Protein AF-0000000083868727 (afdb_homodimer)

Solvent-accessible surface area (backbone atoms only — not comparable to full-atom values): 11904 Å² total; per-residue (Å²): 108,68,65,56,52,27,52,42,46,56,45,42,52,50,46,47,52,49,48,47,52,72,69,34,99,43,64,47,38,40,32,41,36,38,37,43,51,90,51,82,99,45,63,43,28,36,38,40,30,29,45,90,64,35,60,43,33,39,33,33,59,76,76,65,46,46,40,72,64,36,72,64,52,54,59,66,39,55,90,38,82,56,50,51,57,50,48,19,52,52,49,54,52,47,47,55,54,47,52,54,50,50,59,47,52,24,59,76,66,71,47,128,107,67,65,56,52,27,50,42,47,55,44,43,53,49,46,48,51,50,50,45,51,70,68,34,98,42,66,45,38,39,32,41,37,38,38,42,50,90,51,81,98,45,62,42,28,38,38,40,30,29,44,87,64,35,61,41,33,39,31,34,60,75,77,63,46,46,39,73,64,34,74,64,52,53,60,66,38,55,89,39,82,54,50,51,58,50,49,20,51,50,51,52,52,47,47,56,53,48,51,55,50,48,58,46,54,25,58,76,66,71,44,130

pLDDT: mean 81.48, std 14.1, range [50.66, 97.56]

Radius of gyration: 17.09 Å; Cα contacts (8 Å, |Δi|>4): 315; chains: 2; bounding box: 39×48×45 Å

Structure (mmCIF, N/CA/C/O backbone):
data_AF-0000000083868727-model_v1
#
loop_
_entity.id
_entity.type
_entity.pdbx_description
1 polymer 'MHC class I-like antigen recognition-like domain-containing protein'
#
loop_
_atom_site.group_PDB
_atom_site.id
_atom_site.type_symbol
_atom_site.label_atom_id
_atom_site.label_alt_id
_atom_site.label_comp_id
_atom_site.label_asym_id
_atom_site.label_entity_id
_atom_site.label_seq_id
_atom_site.pdbx_PDB_ins_code
_atom_site.Cartn_x
_atom_site.Cartn_y
_atom_site.Cartn_z
_atom_site.occupancy
_atom_site.B_iso_or_equiv
_atom_site.auth_seq_id
_atom_site.auth_comp_id
_atom_site.auth_asym_id
_atom_site.auth_atom_id
_atom_site.pdbx_PDB_model_num
ATOM 1 N N . GLU A 1 1 ? 10.688 -22.75 9.586 1 50.72 1 GLU A N 1
ATOM 2 C CA . GLU A 1 1 ? 11.656 -21.797 9.055 1 50.72 1 GLU A CA 1
ATOM 3 C C . GLU A 1 1 ? 10.977 -20.703 8.242 1 50.72 1 GLU A C 1
ATOM 5 O O . GLU A 1 1 ? 11.297 -19.516 8.375 1 50.72 1 GLU A O 1
ATOM 10 N N . SER A 1 2 ? 10.039 -21.156 7.488 1 50.72 2 SER A N 1
ATOM 11 C CA . SER A 1 2 ? 9.398 -20.25 6.543 1 50.72 2 SER A CA 1
ATOM 12 C C . SER A 1 2 ? 8.531 -19.219 7.27 1 50.72 2 SER A C 1
ATOM 14 O O . SER A 1 2 ? 8.586 -18.031 6.957 1 50.72 2 SER A O 1
ATOM 16 N N . LEU A 1 3 ? 7.895 -19.766 8.297 1 52.78 3 LEU A N 1
ATOM 17 C CA . LEU A 1 3 ? 7.031 -18.891 9.094 1 52.78 3 LEU A CA 1
ATOM 18 C C . LEU A 1 3 ? 7.859 -17.859 9.859 1 52.78 3 LEU A C 1
ATOM 20 O O . LEU A 1 3 ? 7.457 -16.703 9.977 1 52.78 3 LEU A O 1
ATOM 24 N N . THR A 1 4 ? 8.984 -18.406 10.297 1 53.72 4 THR A N 1
ATOM 25 C CA . THR A 1 4 ? 9.859 -17.531 11.062 1 53.72 4 THR A CA 1
ATOM 26 C C . THR A 1 4 ? 10.414 -16.406 10.18 1 53.72 4 THR A C 1
ATOM 28 O O . THR A 1 4 ? 10.484 -15.258 10.602 1 53.72 4 THR A O 1
ATOM 31 N N . ARG A 1 5 ? 10.797 -16.859 8.992 1 52.47 5 ARG A N 1
ATOM 32 C CA . ARG A 1 5 ? 11.367 -15.828 8.125 1 52.47 5 ARG A CA 1
ATOM 33 C C . ARG A 1 5 ? 10.32 -14.781 7.754 1 52.47 5 ARG A C 1
ATOM 35 O O . ARG A 1 5 ? 10.625 -13.594 7.66 1 52.47 5 ARG A O 1
ATOM 42 N N . ARG A 1 6 ? 9.094 -15.406 7.613 1 53.03 6 ARG A N 1
ATOM 43 C CA . ARG A 1 6 ? 7.938 -14.578 7.273 1 53.03 6 ARG A CA 1
ATOM 44 C C . ARG A 1 6 ? 7.723 -13.484 8.32 1 53.03 6 ARG A C 1
ATOM 46 O O . ARG A 1 6 ? 7.559 -12.312 7.977 1 53.03 6 ARG A O 1
ATOM 53 N N . ASN A 1 7 ? 7.656 -13.859 9.453 1 58.69 7 ASN A N 1
ATOM 54 C CA . ASN A 1 7 ? 7.43 -13 10.609 1 58.69 7 ASN A CA 1
ATOM 55 C C . ASN A 1 7 ? 8.594 -12.031 10.82 1 58.69 7 ASN A C 1
ATOM 57 O O . ASN A 1 7 ? 8.375 -10.875 11.195 1 58.69 7 ASN A O 1
ATOM 61 N N . VAL A 1 8 ? 9.594 -12.57 10.305 1 53.97 8 VAL A N 1
ATOM 62 C CA . VAL A 1 8 ? 10.781 -11.766 10.562 1 53.97 8 VAL A CA 1
ATOM 63 C C . VAL A 1 8 ? 10.805 -10.562 9.625 1 53.97 8 VAL A C 1
ATOM 65 O O . VAL A 1 8 ? 11.133 -9.445 10.039 1 53.97 8 VAL A O 1
ATOM 68 N N . PHE A 1 9 ? 10.367 -10.906 8.453 1 54.91 9 PHE A N 1
ATOM 69 C CA . PHE A 1 9 ? 10.422 -9.805 7.492 1 54.91 9 PHE A CA 1
ATOM 70 C C . PHE A 1 9 ? 9.414 -8.719 7.848 1 54.91 9 PHE A C 1
ATOM 72 O O . PHE A 1 9 ? 9.758 -7.535 7.867 1 54.91 9 PHE A O 1
ATOM 79 N N . ILE A 1 10 ? 8.18 -9.195 8.062 1 59.84 10 ILE A N 1
ATOM 80 C CA . ILE A 1 10 ? 7.16 -8.234 8.453 1 59.84 10 ILE A CA 1
ATOM 81 C C . ILE A 1 10 ? 7.605 -7.484 9.703 1 59.84 10 ILE A C 1
ATOM 83 O O . ILE A 1 10 ? 7.43 -6.27 9.805 1 59.84 10 ILE A O 1
ATOM 87 N N . LEU A 1 11 ? 8.109 -8.266 10.477 1 58.56 11 LEU A N 1
ATOM 88 C CA . LEU A 1 11 ? 8.625 -7.676 11.703 1 58.56 11 LEU A CA 1
ATOM 89 C C . LEU A 1 11 ? 9.766 -6.711 11.406 1 58.56 11 LEU A C 1
ATOM 91 O O . LEU A 1 11 ? 9.859 -5.645 12.016 1 58.56 11 LEU A O 1
ATOM 95 N N . PHE A 1 12 ? 10.477 -7.156 10.43 1 57.81 12 PHE A N 1
ATOM 96 C CA . PHE A 1 12 ? 11.602 -6.301 10.078 1 57.81 12 PHE A CA 1
ATOM 97 C C . PHE A 1 12 ? 11.117 -4.988 9.477 1 57.81 12 PHE A C 1
ATOM 99 O O . PHE A 1 12 ? 11.602 -3.914 9.836 1 57.81 12 PHE A O 1
ATOM 106 N N . LEU A 1 13 ? 10.172 -5.148 8.578 1 61.72 13 LEU A N 1
ATOM 107 C CA . LEU A 1 13 ? 9.68 -3.926 7.949 1 61.72 13 LEU A CA 1
ATOM 108 C C . LEU A 1 13 ? 9.008 -3.021 8.977 1 61.72 13 LEU A C 1
ATOM 110 O O . LEU A 1 13 ? 9.219 -1.808 8.977 1 61.72 13 LEU A O 1
ATOM 114 N N . LYS A 1 14 ? 8.242 -3.789 9.75 1 60.09 14 LYS A N 1
ATOM 115 C CA . LYS A 1 14 ? 7.613 -3.037 10.836 1 60.09 14 LYS A CA 1
ATOM 116 C C . LYS A 1 14 ? 8.656 -2.41 11.75 1 60.09 14 LYS A C 1
ATOM 118 O O . LYS A 1 14 ? 8.539 -1.245 12.133 1 60.09 14 LYS A O 1
ATOM 123 N N . GLY A 1 15 ? 9.594 -3.32 12.023 1 60.5 15 GLY A N 1
ATOM 124 C CA . GLY A 1 15 ? 10.672 -2.834 12.867 1 60.5 15 GLY A CA 1
ATOM 125 C C . GLY A 1 15 ? 11.43 -1.671 12.258 1 60.5 15 GLY A C 1
ATOM 126 O O . GLY A 1 15 ? 11.766 -0.708 12.953 1 60.5 15 GLY A O 1
ATOM 127 N N . ALA A 1 16 ? 11.594 -1.747 10.969 1 62.59 16 ALA A N 1
ATOM 128 C CA . ALA A 1 16 ? 12.312 -0.672 10.289 1 62.59 16 ALA A CA 1
ATOM 129 C C . ALA A 1 16 ? 11.516 0.627 10.32 1 62.59 16 ALA A C 1
ATOM 131 O O . ALA A 1 16 ? 12.062 1.693 10.609 1 62.59 16 ALA A O 1
ATOM 132 N N . VAL A 1 17 ? 10.25 0.44 10.086 1 63.59 17 VAL A N 1
ATOM 133 C CA . VAL A 1 17 ? 9.391 1.615 10.102 1 63.59 17 VAL A CA 1
ATOM 134 C C . VAL A 1 17 ? 9.383 2.236 11.5 1 63.59 17 VAL A C 1
ATOM 136 O O . VAL A 1 17 ? 9.484 3.457 11.641 1 63.59 17 VAL A O 1
ATOM 139 N N . GLU A 1 18 ? 9.336 1.381 12.461 1 66.94 18 GLU A N 1
ATOM 140 C CA . GLU A 1 18 ? 9.352 1.867 13.836 1 66.94 18 GLU A CA 1
ATOM 141 C C . GLU A 1 18 ? 10.664 2.572 14.156 1 66.94 18 GLU A C 1
ATOM 143 O O . GLU A 1 18 ? 10.664 3.619 14.812 1 66.94 18 GLU A O 1
ATOM 148 N N . GLN A 1 19 ? 11.641 1.974 13.789 1 63.38 19 GLN A N 1
AT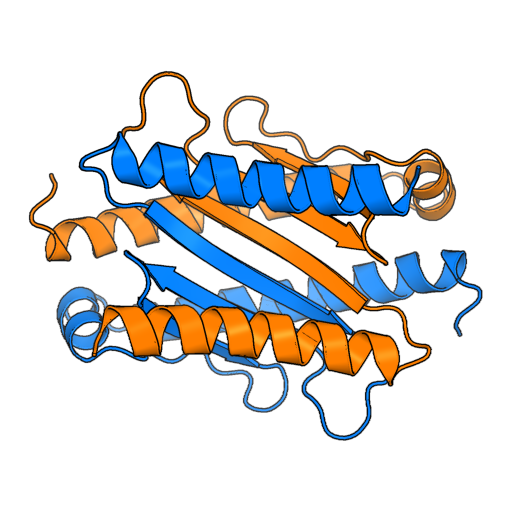OM 149 C CA . GLN A 1 19 ? 12.945 2.574 14.039 1 63.38 19 GLN A CA 1
ATOM 150 C C . GLN A 1 19 ? 13.078 3.918 13.32 1 63.38 19 GLN A C 1
ATOM 152 O O . GLN A 1 19 ? 13.609 4.879 13.891 1 63.38 19 GLN A O 1
ATOM 157 N N . ILE A 1 20 ? 12.609 3.908 12.164 1 62.47 20 ILE A N 1
ATOM 158 C CA . ILE A 1 20 ? 12.672 5.152 11.398 1 62.47 20 ILE A CA 1
ATOM 159 C C . ILE A 1 20 ? 11.859 6.234 12.109 1 62.47 20 ILE A C 1
ATOM 161 O O . ILE A 1 20 ? 12.297 7.379 12.211 1 62.47 20 ILE A O 1
ATOM 165 N N . LYS A 1 21 ? 10.805 5.812 12.617 1 64.31 21 LYS A N 1
ATOM 166 C CA . LYS A 1 21 ? 9.953 6.738 13.352 1 64.31 21 LYS A CA 1
ATOM 167 C C . LYS A 1 21 ? 10.68 7.32 14.562 1 64.31 21 LYS A C 1
ATOM 169 O O . LYS A 1 21 ? 10.531 8.5 14.867 1 64.31 21 LYS A O 1
ATOM 174 N N . LEU A 1 22 ? 11.266 6.43 15.164 1 63 22 LEU A N 1
ATOM 175 C CA . LEU A 1 22 ? 11.945 6.828 16.391 1 63 22 LEU A CA 1
ATOM 176 C C . LEU A 1 22 ? 13.109 7.766 16.094 1 63 22 LEU A C 1
ATOM 178 O O . LEU A 1 22 ? 13.375 8.695 16.859 1 63 22 LEU A O 1
ATOM 182 N N . LEU A 1 23 ? 13.641 7.43 15.016 1 61 23 LEU A N 1
ATOM 183 C CA . LEU A 1 23 ? 14.891 8.133 14.766 1 61 23 LEU A CA 1
ATOM 184 C C . LEU A 1 23 ? 14.648 9.438 14.016 1 61 23 LEU A C 1
ATOM 186 O O . LEU A 1 23 ? 15.43 10.383 14.141 1 61 23 LEU A O 1
ATOM 190 N N . LEU A 1 24 ? 13.594 9.328 13.281 1 58.88 24 LEU A N 1
ATOM 191 C CA . LEU A 1 24 ? 13.531 10.477 12.375 1 58.88 24 LEU A CA 1
ATOM 192 C C . LEU A 1 24 ? 12.398 11.414 12.766 1 58.88 24 LEU A C 1
ATOM 194 O O . LEU A 1 24 ? 11.344 10.961 13.234 1 58.88 24 LEU A O 1
ATOM 198 N N . THR A 1 25 ? 12.711 1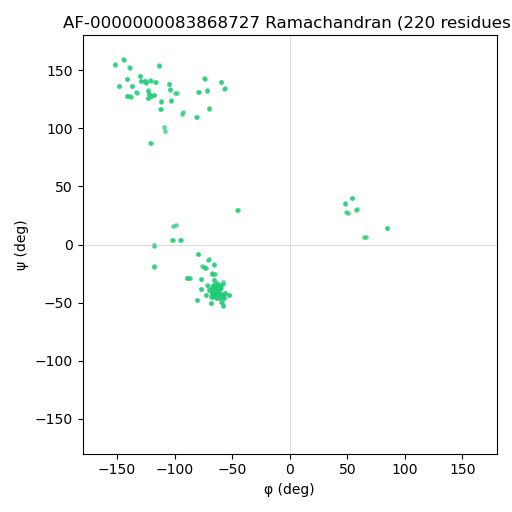2.508 13.43 1 61.75 25 THR A N 1
ATOM 199 C CA . THR A 1 25 ? 11.766 13.594 13.641 1 61.75 25 THR A CA 1
ATOM 200 C C . THR A 1 25 ? 11.031 13.938 12.344 1 61.75 25 THR A C 1
ATOM 202 O O . THR A 1 25 ? 10.828 15.109 12.023 1 61.75 25 THR A O 1
ATOM 205 N N . LYS A 1 26 ? 10.914 12.883 11.547 1 74.5 26 LYS A N 1
ATOM 206 C CA . LYS A 1 26 ? 10.336 13.18 10.234 1 74.5 26 LYS A CA 1
ATOM 207 C C . LYS A 1 26 ? 8.977 12.508 10.07 1 74.5 26 LYS A C 1
ATOM 209 O O . LYS A 1 26 ? 8.648 11.57 10.797 1 74.5 26 LYS A O 1
ATOM 214 N N . THR A 1 27 ? 8.211 13.102 9.258 1 80.25 27 THR A N 1
ATOM 215 C CA . THR A 1 27 ? 6.883 12.586 8.945 1 80.25 27 THR A CA 1
ATOM 216 C C . THR A 1 27 ? 6.977 11.312 8.125 1 80.25 27 THR A C 1
ATOM 218 O O . THR A 1 27 ? 7.684 11.266 7.113 1 80.25 27 THR A O 1
ATOM 221 N N . ILE A 1 28 ? 6.527 10.219 8.602 1 82.38 28 ILE A N 1
ATOM 222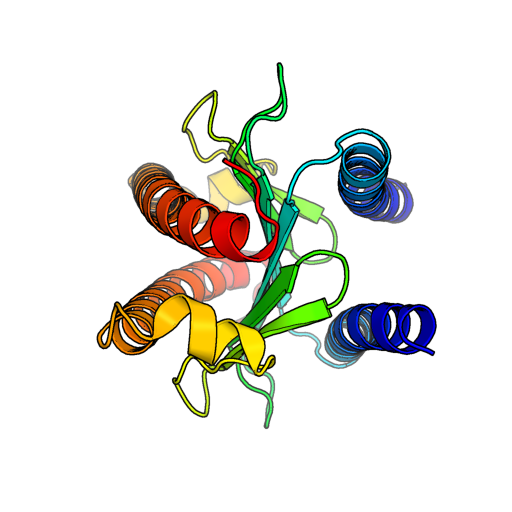 C CA . ILE A 1 28 ? 6.465 8.945 7.887 1 82.38 28 ILE A CA 1
ATOM 223 C C . ILE A 1 28 ? 5.008 8.57 7.625 1 82.38 28 ILE A C 1
ATOM 225 O O . ILE A 1 28 ? 4.176 8.617 8.539 1 82.38 28 ILE A O 1
ATOM 229 N N . ALA A 1 29 ? 4.719 8.391 6.395 1 88.94 29 ALA A N 1
ATOM 230 C CA . ALA A 1 29 ? 3.389 7.926 6.004 1 88.94 29 ALA A CA 1
ATOM 231 C C . ALA A 1 29 ? 3.412 6.449 5.613 1 88.94 29 ALA A C 1
ATOM 233 O O . ALA A 1 29 ? 4.316 6.004 4.906 1 88.94 29 ALA A O 1
ATOM 234 N N . LEU A 1 30 ? 2.455 5.668 6.129 1 88.12 30 LEU A N 1
ATOM 235 C CA . LEU A 1 30 ? 2.293 4.25 5.84 1 88.12 30 LEU A CA 1
ATOM 236 C C . LEU A 1 30 ? 0.948 3.98 5.168 1 88.12 30 LEU A C 1
ATOM 238 O O . LEU A 1 30 ? -0.084 4.484 5.617 1 88.12 30 LEU A O 1
ATOM 242 N N . TYR A 1 31 ? 1.006 3.303 4.098 1 90.06 31 TYR A N 1
ATOM 243 C CA . TYR A 1 31 ? -0.222 2.902 3.418 1 90.06 31 TYR A CA 1
ATOM 244 C C . TYR A 1 31 ? -0.28 1.39 3.242 1 90.06 31 TYR A C 1
ATOM 246 O O . TYR A 1 31 ? 0.675 0.777 2.758 1 90.06 31 TYR A O 1
ATOM 254 N N . PHE A 1 32 ? -1.358 0.825 3.566 1 88.94 32 PHE A N 1
ATOM 255 C CA . PHE A 1 32 ? -1.588 -0.612 3.475 1 88.94 32 PHE A CA 1
ATOM 256 C C . PHE A 1 32 ? -2.615 -0.929 2.395 1 88.94 32 PHE A C 1
ATOM 258 O O . PHE A 1 32 ? -3.758 -0.471 2.463 1 88.94 32 PHE A O 1
ATOM 265 N N . TYR A 1 33 ? -2.111 -1.623 1.461 1 90.88 33 TYR A N 1
ATOM 266 C CA . TYR A 1 33 ? -2.986 -2.104 0.397 1 90.88 33 TYR A CA 1
ATOM 267 C C . TYR A 1 33 ? -3.299 -3.584 0.575 1 90.88 33 TYR A C 1
ATOM 269 O O . TYR A 1 33 ? -2.393 -4.402 0.742 1 90.88 33 TYR A O 1
ATOM 277 N N . THR A 1 34 ? -4.535 -3.906 0.644 1 89.5 34 THR A N 1
ATOM 278 C CA . THR A 1 34 ? -4.949 -5.301 0.716 1 89.5 34 THR A CA 1
ATOM 279 C C . THR A 1 34 ? -5.855 -5.66 -0.458 1 89.5 34 THR A C 1
ATOM 281 O O . THR A 1 34 ? -6.789 -4.918 -0.775 1 89.5 34 THR A O 1
ATOM 284 N N . ALA A 1 35 ? -5.492 -6.676 -1.101 1 89.75 35 ALA A N 1
ATOM 285 C CA . ALA A 1 35 ? -6.328 -7.223 -2.168 1 89.75 35 ALA A CA 1
ATOM 286 C C . ALA A 1 35 ? -6.633 -8.695 -1.924 1 89.75 35 ALA A C 1
ATOM 288 O O . ALA A 1 35 ? -5.77 -9.445 -1.459 1 89.75 35 ALA A O 1
ATOM 289 N N . SER A 1 36 ? -7.836 -9.055 -2.199 1 84.44 36 SER A N 1
ATOM 290 C CA . SER A 1 36 ? -8.211 -10.453 -2.002 1 84.44 36 SER A CA 1
ATOM 291 C C . SER A 1 36 ? -9.094 -10.953 -3.139 1 84.44 36 SER A C 1
ATOM 293 O O . SER A 1 36 ? -9.734 -10.164 -3.832 1 84.44 36 SER A O 1
ATOM 295 N N . SER A 1 37 ? -8.922 -12.211 -3.234 1 80.56 37 SER A N 1
ATOM 296 C CA . SER A 1 37 ? -9.781 -12.828 -4.242 1 80.56 37 SER A CA 1
ATOM 297 C C . SER A 1 37 ? -11.008 -13.477 -3.607 1 80.56 37 SER A C 1
ATOM 299 O O . SER A 1 37 ? -10.875 -14.266 -2.668 1 80.56 37 SER A O 1
ATOM 301 N N . GLN A 1 38 ? -12.211 -13.164 -4.148 1 74.94 38 GLN A N 1
ATOM 302 C CA . GLN A 1 38 ? -13.445 -13.906 -3.91 1 74.94 38 GLN A CA 1
ATOM 303 C C . GLN A 1 38 ? -13.789 -13.945 -2.424 1 74.94 38 GLN A C 1
ATOM 305 O O . GLN A 1 38 ? -14.117 -15.008 -1.885 1 74.94 38 GLN A O 1
ATOM 310 N N . VAL A 1 39 ? -13.438 -12.961 -1.637 1 72.75 39 VAL A N 1
ATOM 311 C CA . VAL A 1 39 ? -13.883 -12.914 -0.246 1 72.75 39 VAL A CA 1
ATOM 312 C C . VAL A 1 39 ? -15.305 -12.359 -0.173 1 72.75 39 VAL A C 1
ATOM 314 O O . VAL A 1 39 ? -15.539 -11.188 -0.49 1 72.75 39 VAL A O 1
ATOM 317 N N . PRO A 1 40 ? -16.156 -13.25 0.146 1 76 40 PRO A N 1
ATOM 318 C CA . PRO A 1 40 ? -17.562 -12.797 0.181 1 76 40 PRO A CA 1
ATOM 319 C C . PRO A 1 40 ? -17.781 -11.656 1.18 1 76 40 PRO A C 1
ATOM 321 O O . PRO A 1 40 ? -17.188 -11.664 2.262 1 76 40 PRO A O 1
ATOM 324 N N . ASN A 1 41 ? -18.547 -10.656 0.907 1 76.69 41 ASN A N 1
ATOM 325 C CA . ASN A 1 41 ? -19.031 -9.562 1.752 1 76.69 41 ASN A CA 1
ATOM 326 C C . ASN A 1 41 ? -17.875 -8.68 2.227 1 76.69 41 ASN A C 1
ATOM 328 O O . ASN A 1 41 ? -18 -7.988 3.24 1 76.69 41 ASN A O 1
ATOM 332 N N . PHE A 1 42 ? -16.844 -8.867 1.813 1 79.62 42 PHE A N 1
ATOM 333 C CA . PHE A 1 42 ? -15.703 -8.016 2.152 1 79.62 42 PHE A CA 1
ATOM 334 C C . PHE A 1 42 ? -15.172 -7.301 0.914 1 79.62 42 PHE A C 1
ATOM 336 O O . PHE A 1 42 ? -15.164 -7.871 -0.18 1 79.62 42 PHE A O 1
ATOM 343 N N . PRO A 1 43 ? -14.805 -6.055 1.064 1 89 43 PRO A N 1
ATOM 344 C CA . PRO A 1 43 ? -14.195 -5.398 -0.094 1 89 43 PRO A CA 1
ATOM 345 C C . PRO A 1 43 ? -12.969 -6.137 -0.617 1 89 43 PRO A C 1
ATOM 347 O O . PRO A 1 43 ? -12.117 -6.559 0.169 1 89 43 PRO A O 1
ATOM 350 N N . GLU A 1 44 ? -12.875 -6.301 -1.852 1 89.5 44 GLU A N 1
ATOM 351 C CA . GLU A 1 44 ? -11.773 -7.047 -2.455 1 89.5 44 GLU A CA 1
ATOM 352 C C . GLU A 1 44 ? -10.477 -6.242 -2.414 1 89.5 44 GLU A C 1
ATOM 354 O O . GLU A 1 44 ? -9.391 -6.801 -2.582 1 89.5 44 GLU A O 1
ATOM 359 N N . PHE A 1 45 ? -10.703 -4.98 -2.256 1 92.56 45 PHE A N 1
ATOM 360 C CA . PHE A 1 45 ? -9.547 -4.09 -2.25 1 92.56 45 PHE A CA 1
ATOM 361 C C . PHE A 1 45 ? -9.727 -2.979 -1.22 1 92.56 45 PHE A C 1
ATOM 363 O O . PHE A 1 45 ? -10.766 -2.314 -1.188 1 92.56 45 PHE A O 1
ATOM 370 N N . VAL A 1 46 ? -8.727 -2.812 -0.333 1 92.5 46 VAL A N 1
ATOM 371 C CA . VAL A 1 46 ? -8.773 -1.822 0.737 1 92.5 46 VAL A CA 1
ATOM 372 C C . VAL A 1 46 ? -7.426 -1.113 0.84 1 92.5 46 VAL A C 1
ATOM 374 O O . VAL A 1 46 ? -6.371 -1.749 0.733 1 92.5 46 VAL A O 1
ATOM 377 N N . ILE A 1 47 ? -7.453 0.173 0.986 1 94 47 ILE A N 1
ATOM 378 C CA . ILE A 1 47 ? -6.258 0.967 1.262 1 94 47 ILE A CA 1
ATOM 379 C C . ILE A 1 47 ? -6.449 1.75 2.559 1 94 47 ILE A C 1
ATOM 381 O O . ILE A 1 47 ? -7.465 2.428 2.74 1 94 47 ILE A O 1
ATOM 385 N N . VAL A 1 48 ? -5.531 1.663 3.414 1 91.56 48 VAL A N 1
ATOM 386 C CA . VAL A 1 48 ? -5.512 2.439 4.648 1 91.56 48 VAL A CA 1
ATOM 387 C C . VAL A 1 48 ? -4.223 3.252 4.73 1 91.56 48 VAL A C 1
ATOM 389 O O . VAL A 1 48 ? -3.133 2.719 4.52 1 91.56 48 VAL A O 1
ATOM 392 N N . GLY A 1 49 ? -4.387 4.488 4.914 1 91.25 49 GLY A N 1
ATOM 393 C CA . GLY A 1 49 ? -3.236 5.348 5.121 1 91.25 49 GLY A CA 1
ATOM 394 C C . GLY A 1 49 ? -3.061 5.77 6.566 1 91.25 49 GLY A C 1
ATOM 395 O O . GLY A 1 49 ? -4.035 6.09 7.25 1 91.25 49 GLY A O 1
ATOM 396 N N . MET A 1 50 ? -1.833 5.746 6.98 1 87.75 50 MET A N 1
ATOM 397 C CA . MET A 1 50 ? -1.486 6.109 8.352 1 87.75 50 MET A CA 1
ATOM 398 C C . MET A 1 50 ? -0.359 7.137 8.375 1 87.75 50 MET A C 1
ATOM 400 O O . MET A 1 50 ? 0.584 7.047 7.582 1 87.75 50 MET A O 1
ATOM 404 N N . VAL A 1 51 ? -0.512 8.102 9.32 1 84.31 51 VAL A N 1
ATOM 405 C CA . VAL A 1 51 ? 0.593 8.992 9.656 1 84.31 51 VAL A CA 1
ATOM 406 C C . VAL A 1 51 ? 0.728 9.086 11.18 1 84.31 51 VAL A C 1
ATOM 408 O O . VAL A 1 51 ? -0.258 9.328 11.883 1 84.31 51 VAL A O 1
ATOM 411 N N . ASP A 1 52 ? 1.98 8.914 11.695 1 74.62 52 ASP A N 1
ATOM 412 C CA . ASP A 1 52 ? 2.262 8.977 13.133 1 74.62 52 ASP A CA 1
ATOM 413 C C . ASP A 1 52 ? 1.274 8.125 13.922 1 74.62 52 ASP A C 1
ATOM 415 O O . ASP A 1 52 ? 0.708 8.586 14.914 1 74.62 52 ASP A O 1
ATOM 419 N N . ASP A 1 53 ? 0.847 7.035 13.414 1 73.44 53 ASP A N 1
ATOM 420 C CA . ASP A 1 53 ? 0.076 5.988 14.07 1 73.44 53 ASP A CA 1
ATOM 421 C C . ASP A 1 53 ? -1.416 6.312 14.055 1 73.44 53 ASP A C 1
ATOM 423 O O . ASP A 1 53 ? -2.182 5.773 14.859 1 73.44 53 ASP A O 1
ATOM 427 N N . VAL A 1 54 ? -1.784 7.223 13.273 1 82.12 54 VAL A N 1
ATOM 428 C CA . VAL A 1 54 ? -3.207 7.512 13.133 1 82.12 54 VAL A CA 1
ATOM 429 C C . VAL A 1 54 ? -3.625 7.336 11.672 1 82.12 54 VAL A C 1
ATOM 431 O O . VAL A 1 54 ? -2.879 7.699 10.758 1 82.12 54 VAL A O 1
ATOM 434 N N . GLN A 1 55 ? -4.785 6.801 11.57 1 87.94 55 GLN A N 1
ATOM 435 C CA . GLN A 1 55 ? -5.328 6.645 10.219 1 87.94 55 GLN A CA 1
ATOM 436 C C . GLN A 1 55 ? -5.738 7.992 9.633 1 87.94 55 GLN A C 1
ATOM 438 O O . GLN A 1 55 ? -6.438 8.773 10.281 1 87.94 55 GLN A O 1
ATOM 443 N N . ILE A 1 56 ? -5.328 8.266 8.398 1 91.62 56 ILE A N 1
ATOM 444 C CA . ILE A 1 56 ? -5.621 9.578 7.832 1 91.62 56 ILE A CA 1
ATOM 445 C C . ILE A 1 56 ? -6.512 9.422 6.602 1 91.62 56 ILE A C 1
ATOM 447 O O . ILE A 1 56 ? -7.129 10.391 6.152 1 91.62 56 ILE A O 1
ATOM 451 N N . SER A 1 57 ? -6.559 8.211 6.027 1 93.88 57 SER A N 1
ATOM 452 C CA . SER A 1 57 ? -7.324 7.98 4.809 1 93.88 57 SER A CA 1
ATOM 453 C C . SER A 1 57 ? -7.801 6.535 4.719 1 93.88 57 SER A C 1
ATOM 455 O O . SER A 1 57 ? -7.215 5.641 5.336 1 93.88 57 SER A O 1
ATOM 457 N N . TYR A 1 58 ? -8.906 6.305 3.971 1 93.94 58 TYR A N 1
ATOM 458 C CA . TYR A 1 58 ? -9.5 4.988 3.77 1 93.94 58 TYR A CA 1
ATOM 459 C C . TYR A 1 58 ? -10.156 4.891 2.396 1 93.94 58 TYR A C 1
ATOM 461 O O . TYR A 1 58 ? -10.789 5.84 1.934 1 93.94 58 TYR A O 1
ATOM 469 N N . TYR A 1 59 ? -9.898 3.777 1.812 1 95.75 59 TYR A N 1
ATOM 470 C CA . TYR A 1 59 ? -10.539 3.41 0.552 1 95.75 59 TYR A CA 1
ATOM 471 C C . TYR A 1 59 ? -10.883 1.927 0.529 1 95.75 59 TYR A C 1
ATOM 473 O O . TYR A 1 59 ? -10.117 1.094 1.011 1 95.75 59 TYR A O 1
ATOM 481 N N . ASP A 1 60 ? -12.062 1.606 -0.073 1 94.38 60 ASP A N 1
ATOM 482 C CA . ASP A 1 60 ? -12.367 0.201 -0.321 1 94.38 60 ASP A CA 1
ATOM 483 C C . ASP A 1 60 ? -13.125 0.026 -1.636 1 94.38 60 ASP A C 1
ATOM 485 O O . ASP A 1 60 ? -13.68 0.988 -2.172 1 94.38 60 ASP A O 1
ATOM 489 N N . SER A 1 61 ? -13.078 -1.067 -2.129 1 95.19 61 SER A N 1
ATOM 490 C CA . SER A 1 61 ? -13.609 -1.376 -3.455 1 95.19 61 SER A CA 1
ATOM 491 C C . SER A 1 61 ? -15.133 -1.334 -3.469 1 95.19 61 SER A C 1
ATOM 493 O O . SER A 1 61 ? -15.75 -1.33 -4.535 1 95.19 61 SER A O 1
ATOM 495 N N . ASN A 1 62 ? -15.805 -1.298 -2.34 1 94.31 62 ASN A N 1
ATOM 496 C CA . ASN A 1 62 ? -17.266 -1.218 -2.293 1 94.31 62 ASN A CA 1
ATOM 497 C C . ASN A 1 62 ? -17.75 0.213 -2.496 1 94.31 62 ASN A C 1
ATOM 499 O O . ASN A 1 62 ? -18.656 0.456 -3.299 1 94.31 62 ASN A O 1
ATOM 503 N N . THR A 1 63 ? -17.156 1.102 -1.795 1 96.12 63 THR A N 1
ATOM 504 C CA . THR A 1 63 ? -17.562 2.498 -1.856 1 96.12 63 THR A CA 1
ATOM 505 C C . THR A 1 63 ? -16.859 3.227 -2.992 1 96.12 63 THR A C 1
ATOM 507 O O . THR A 1 63 ? -17.375 4.207 -3.529 1 96.12 63 THR A O 1
ATOM 510 N N . ARG A 1 64 ? -15.641 2.758 -3.326 1 97.06 64 ARG A N 1
ATOM 511 C CA . ARG A 1 64 ? -14.797 3.303 -4.383 1 97.06 64 ARG A CA 1
ATOM 512 C C . ARG A 1 64 ? -14.586 4.801 -4.199 1 97.06 64 ARG A C 1
ATOM 514 O O . ARG A 1 64 ? -14.688 5.57 -5.16 1 97.06 64 ARG A O 1
ATOM 521 N N . LYS A 1 65 ? -14.406 5.184 -2.914 1 97.5 65 LYS A N 1
ATOM 522 C CA . LYS A 1 65 ? -14.148 6.574 -2.549 1 97.5 65 LYS A CA 1
ATOM 523 C C . LYS A 1 65 ? -13.062 6.672 -1.48 1 97.5 65 LYS A C 1
ATOM 525 O O . LYS A 1 65 ? -13.141 6.004 -0.447 1 97.5 65 LYS A O 1
ATOM 530 N N . ALA A 1 66 ? -12.023 7.512 -1.807 1 96.94 66 ALA A N 1
ATOM 531 C CA . ALA A 1 66 ? -11.039 7.84 -0.784 1 96.94 66 ALA A CA 1
ATOM 532 C C . ALA A 1 66 ? -11.562 8.898 0.175 1 96.94 66 ALA A C 1
ATOM 534 O O . ALA A 1 66 ? -12.094 9.93 -0.257 1 96.94 66 ALA A O 1
ATOM 535 N N . GLU A 1 67 ? -11.422 8.641 1.467 1 96.56 67 GLU A N 1
ATOM 536 C CA . GLU A 1 67 ? -11.977 9.547 2.471 1 96.56 67 GLU A CA 1
ATOM 537 C C . GLU A 1 67 ? -10.93 9.898 3.527 1 96.56 67 GLU A C 1
ATOM 539 O O . GLU A 1 67 ? -10.133 9.055 3.93 1 96.56 67 GLU A O 1
ATOM 544 N N . ALA A 1 68 ? -11.047 11.117 3.963 1 95 68 ALA A N 1
ATOM 545 C CA . ALA A 1 68 ? -10.25 11.547 5.109 1 95 68 ALA A CA 1
ATOM 546 C C . ALA A 1 68 ? -10.797 10.969 6.41 1 95 68 ALA A C 1
ATOM 548 O O . ALA A 1 68 ? -12.016 10.914 6.605 1 95 68 ALA A O 1
ATOM 549 N N . LYS A 1 69 ? -9.844 10.641 7.277 1 93.88 69 LYS A N 1
ATOM 550 C CA . LYS A 1 69 ? -10.281 10.062 8.547 1 93.88 69 LYS A CA 1
ATOM 551 C C . LYS A 1 69 ? -9.875 10.945 9.719 1 93.88 69 LYS A C 1
ATOM 553 O O . LYS A 1 69 ? -10.195 10.648 10.875 1 93.88 69 LYS A O 1
ATOM 558 N N . GLN A 1 70 ? -9.203 12.023 9.422 1 93.06 70 GLN A N 1
ATOM 559 C CA . GLN A 1 70 ? -8.844 13.047 10.398 1 93.06 70 GLN A CA 1
ATOM 560 C C . GLN A 1 70 ? -9.328 14.43 9.953 1 93.06 70 GLN A C 1
ATOM 562 O O . GLN A 1 70 ? -9.242 14.766 8.773 1 93.06 70 GLN A O 1
ATOM 567 N N . ASP A 1 71 ? -9.805 15.234 10.844 1 92.56 71 ASP A N 1
ATOM 568 C CA . ASP A 1 71 ? -10.305 16.562 10.523 1 92.56 71 ASP A CA 1
ATOM 569 C C . ASP A 1 71 ? -9.195 17.453 9.945 1 92.56 71 ASP A C 1
ATOM 571 O O . ASP A 1 71 ? -9.445 18.281 9.07 1 92.56 71 ASP A O 1
ATOM 575 N N . TRP A 1 72 ? -8.047 17.203 10.516 1 91.19 72 TRP A N 1
ATOM 576 C CA . TRP A 1 72 ? -6.969 18.078 10.055 1 91.19 72 TRP A CA 1
ATOM 577 C C . TRP A 1 72 ? -6.617 17.797 8.602 1 91.19 72 TRP A C 1
ATOM 579 O O . TRP A 1 72 ? -6.039 18.641 7.918 1 91.19 72 TRP A O 1
ATOM 589 N N . MET A 1 73 ? -6.902 16.562 8.125 1 91.44 73 MET A N 1
ATOM 590 C CA . MET A 1 73 ? -6.684 16.266 6.711 1 91.44 73 MET A CA 1
ATOM 591 C C . MET A 1 73 ? -7.551 17.156 5.828 1 91.44 73 MET A C 1
ATOM 593 O O . MET A 1 73 ? -7.121 17.578 4.754 1 91.44 73 MET A O 1
ATOM 597 N N . LYS A 1 74 ? -8.727 17.422 6.262 1 89.31 74 LYS A N 1
ATOM 598 C CA . LYS A 1 74 ? -9.617 18.297 5.516 1 89.31 74 LYS A CA 1
ATOM 599 C C . LYS A 1 74 ? -9.078 19.719 5.469 1 89.31 74 LYS A C 1
ATOM 601 O O . LYS A 1 74 ? -9.164 20.391 4.441 1 89.31 74 LYS A O 1
ATOM 606 N N . LYS A 1 75 ? -8.461 20.062 6.531 1 90.25 75 LYS A N 1
ATOM 607 C CA . LYS A 1 75 ? -7.93 21.406 6.625 1 90.25 75 LYS A CA 1
ATOM 608 C C . LYS A 1 75 ? -6.707 21.594 5.73 1 90.25 75 LYS A C 1
ATOM 610 O O . LYS A 1 75 ? -6.617 22.562 4.977 1 90.25 75 LYS A O 1
ATOM 615 N N . VAL A 1 76 ? -5.855 20.547 5.789 1 89.25 76 VAL A N 1
ATOM 616 C CA . VAL A 1 76 ? -4.586 20.703 5.082 1 89.25 76 VAL A CA 1
ATOM 617 C C . VAL A 1 76 ? -4.809 20.547 3.58 1 89.25 76 VAL A C 1
ATOM 619 O O . VAL A 1 76 ? -3.957 20.938 2.775 1 89.25 76 VAL A O 1
ATOM 622 N N . THR A 1 77 ? -5.914 19.953 3.203 1 91 77 THR A N 1
ATOM 623 C CA . THR A 1 77 ? -6.191 19.766 1.782 1 91 77 THR A CA 1
ATOM 624 C C . THR A 1 77 ? -7.207 20.797 1.292 1 91 77 THR A C 1
ATOM 626 O O . THR A 1 77 ? -7.648 20.734 0.142 1 91 77 THR A O 1
ATOM 629 N N . ALA A 1 78 ? -7.605 21.688 2.119 1 90.12 78 ALA A N 1
ATOM 630 C CA . ALA A 1 78 ? -8.664 22.656 1.811 1 90.12 78 ALA A CA 1
ATOM 631 C C . ALA A 1 78 ? -8.297 23.516 0.604 1 90.12 78 ALA A C 1
ATOM 633 O O . ALA A 1 78 ? -9.156 23.875 -0.197 1 90.12 78 ALA A O 1
ATOM 634 N N . ASP A 1 79 ? -7.074 23.812 0.471 1 88.31 79 ASP A N 1
ATOM 635 C CA . ASP A 1 79 ? -6.617 24.672 -0.608 1 88.31 79 ASP A CA 1
ATOM 636 C C . ASP A 1 79 ? -6.5 23.906 -1.922 1 88.31 79 ASP A C 1
ATOM 638 O O . ASP A 1 79 ? -6.203 24.5 -2.965 1 88.31 79 ASP A O 1
ATOM 642 N N . ASN A 1 80 ? -6.641 22.641 -1.888 1 89.12 80 ASN A N 1
ATOM 643 C CA . ASN A 1 80 ? -6.684 21.781 -3.066 1 89.12 80 ASN A CA 1
ATOM 644 C C . ASN A 1 80 ? -7.988 21 -3.145 1 89.12 80 ASN A C 1
ATOM 646 O O . ASN A 1 80 ? -8.031 19.828 -2.791 1 89.12 80 ASN A O 1
ATOM 650 N N . PRO A 1 81 ? -9.008 21.609 -3.766 1 89.75 81 PRO A N 1
ATOM 651 C CA . PRO A 1 81 ? -10.336 20.984 -3.744 1 89.75 81 PRO A CA 1
ATOM 652 C C . PRO A 1 81 ? -10.383 19.672 -4.508 1 89.75 81 PRO A C 1
ATOM 654 O O . PRO A 1 81 ? -11.289 18.859 -4.293 1 89.75 81 PRO A O 1
ATOM 657 N N . LEU A 1 82 ? -9.445 19.469 -5.297 1 92.19 82 LEU A N 1
ATOM 658 C CA . LEU A 1 82 ? -9.461 18.25 -6.109 1 92.19 82 LEU A CA 1
ATOM 659 C C . LEU A 1 82 ? -8.648 17.141 -5.449 1 92.19 82 LEU A C 1
ATOM 661 O O . LEU A 1 82 ? -8.578 16.031 -5.973 1 92.19 82 LEU A O 1
ATOM 665 N N . TYR A 1 83 ? -8.164 17.359 -4.324 1 91.38 83 TYR A N 1
ATOM 666 C CA . TYR A 1 83 ? -7.23 16.438 -3.691 1 91.38 83 TYR A CA 1
ATOM 667 C C . TYR A 1 83 ? -7.863 15.055 -3.514 1 91.38 83 TYR A C 1
ATOM 669 O O . TYR A 1 83 ? -7.312 14.055 -3.967 1 91.38 83 TYR A O 1
ATOM 677 N N . TRP A 1 84 ? -9.031 15.023 -2.967 1 93.88 84 TRP A N 1
ATOM 678 C CA . TRP A 1 84 ? -9.656 13.742 -2.648 1 93.88 84 TRP A CA 1
ATOM 679 C C . TRP A 1 84 ? -10.227 13.086 -3.902 1 93.88 84 TRP A C 1
ATOM 681 O O . TRP A 1 84 ? -10.273 11.859 -4 1 93.88 84 TRP A O 1
ATOM 691 N N . GLN A 1 85 ? -10.617 13.914 -4.836 1 94.69 85 GLN A N 1
ATOM 692 C CA . GLN A 1 85 ? -11.023 13.352 -6.117 1 94.69 85 GLN A CA 1
ATOM 693 C C . GLN A 1 85 ? -9.852 12.664 -6.812 1 94.69 85 GLN A C 1
ATOM 695 O O . GLN A 1 85 ? -9.992 11.555 -7.328 1 94.69 85 GLN A O 1
ATOM 700 N N . LYS A 1 86 ? -8.766 13.312 -6.75 1 92.56 86 LYS A N 1
ATOM 701 C CA . LYS A 1 86 ? -7.57 12.734 -7.355 1 92.56 86 LYS A CA 1
ATOM 702 C C . LYS A 1 86 ? -7.129 11.477 -6.613 1 92.56 86 LYS A C 1
ATOM 704 O O . LYS A 1 86 ? -6.75 10.484 -7.238 1 92.56 86 LYS A O 1
ATOM 709 N N . GLN A 1 87 ? -7.184 11.578 -5.305 1 94.44 87 GLN A N 1
ATOM 710 C CA . GLN A 1 87 ? -6.863 10.398 -4.512 1 94.44 87 GLN A CA 1
ATOM 711 C C . GLN A 1 87 ? -7.793 9.234 -4.848 1 94.44 87 GLN A C 1
ATOM 713 O O . GLN A 1 87 ? -7.348 8.094 -4.977 1 94.44 87 GLN A O 1
ATOM 718 N N . THR A 1 88 ? -9.086 9.523 -5 1 96.69 88 THR A N 1
ATOM 719 C CA . THR A 1 88 ? -10.047 8.492 -5.375 1 96.69 88 THR A CA 1
ATOM 720 C C . THR A 1 88 ? -9.695 7.898 -6.738 1 96.69 88 THR A C 1
ATOM 722 O O . THR A 1 88 ? -9.672 6.676 -6.906 1 96.69 88 THR A O 1
ATOM 725 N N . GLU A 1 89 ? -9.375 8.727 -7.625 1 95.19 89 GLU A N 1
ATOM 726 C CA . GLU A 1 89 ? -9.016 8.258 -8.961 1 95.19 89 GLU A CA 1
ATOM 727 C C . GLU A 1 89 ? -7.777 7.359 -8.922 1 95.19 89 GLU A C 1
ATOM 729 O O . GLU A 1 89 ? -7.738 6.32 -9.578 1 95.19 89 GLU A O 1
ATOM 734 N N . THR A 1 90 ? -6.832 7.773 -8.156 1 93.94 90 THR A N 1
ATOM 735 C CA . THR A 1 90 ? -5.617 6.98 -7.996 1 93.94 90 THR A CA 1
ATOM 736 C C . THR A 1 90 ? -5.941 5.613 -7.395 1 93.94 90 THR A C 1
ATOM 738 O O . THR A 1 90 ? -5.477 4.586 -7.891 1 93.94 90 THR A O 1
ATOM 741 N N . CYS A 1 91 ? -6.762 5.586 -6.398 1 95.69 91 CYS A N 1
ATOM 742 C CA . CYS A 1 91 ? -7.133 4.348 -5.719 1 95.69 91 CYS A CA 1
ATOM 743 C C . CYS A 1 91 ? -7.91 3.43 -6.652 1 95.69 91 CYS A C 1
ATOM 745 O O . CYS A 1 91 ? -7.707 2.215 -6.645 1 95.69 91 CYS A O 1
ATOM 747 N N . VAL A 1 92 ? -8.781 4.039 -7.438 1 95.88 92 VAL A N 1
ATOM 748 C CA . VAL A 1 92 ? -9.562 3.252 -8.383 1 95.88 92 VAL A CA 1
ATOM 749 C C . VAL A 1 92 ? -8.641 2.605 -9.414 1 95.88 92 VAL A C 1
ATOM 751 O O . VAL A 1 92 ? -8.797 1.43 -9.75 1 95.88 92 VAL A O 1
ATOM 754 N N . ASN A 1 93 ? -7.723 3.408 -9.859 1 93.06 93 ASN A N 1
ATOM 755 C CA . ASN A 1 93 ? -6.742 2.859 -10.789 1 93.06 93 ASN A CA 1
ATOM 756 C C . ASN A 1 93 ? -5.934 1.733 -10.148 1 93.06 93 ASN A C 1
ATOM 758 O O . ASN A 1 93 ? -5.742 0.68 -10.758 1 93.06 93 ASN A O 1
ATOM 762 N N . ASP A 1 94 ? -5.477 1.949 -8.961 1 93.38 94 ASP A N 1
ATOM 763 C CA . ASP A 1 94 ? -4.734 0.916 -8.242 1 93.38 94 ASP A CA 1
ATOM 764 C C . ASP A 1 94 ? -5.57 -0.354 -8.086 1 93.38 94 ASP A C 1
ATOM 766 O O . ASP A 1 94 ? -5.066 -1.461 -8.289 1 93.38 94 ASP A O 1
ATOM 770 N N . GLN A 1 95 ? -6.824 -0.156 -7.723 1 93.81 95 GLN A N 1
ATOM 771 C CA . GLN A 1 95 ? -7.738 -1.285 -7.566 1 93.81 95 GLN A CA 1
ATOM 772 C C . GLN A 1 95 ? -7.754 -2.156 -8.82 1 93.81 95 GLN A C 1
ATOM 774 O O . GLN A 1 95 ? -7.695 -3.383 -8.734 1 93.81 95 GLN A O 1
ATOM 779 N N . GLN A 1 96 ? -7.793 -1.566 -10 1 91.69 96 GLN A N 1
ATOM 780 C CA . GLN A 1 96 ? -7.828 -2.301 -11.258 1 91.69 96 GLN A CA 1
ATOM 781 C C . GLN A 1 96 ? -6.52 -3.045 -11.5 1 91.69 96 GLN A C 1
ATOM 783 O O . GLN A 1 96 ? -6.527 -4.211 -11.906 1 91.69 96 GLN A O 1
ATOM 788 N N . VAL A 1 97 ? -5.438 -2.377 -11.18 1 87.94 97 VAL A N 1
ATOM 789 C CA . VAL A 1 97 ? -4.125 -2.982 -11.375 1 87.94 97 VAL A CA 1
ATOM 790 C C . VAL A 1 97 ? -3.961 -4.176 -10.438 1 87.94 97 VAL A C 1
ATOM 792 O O . VAL A 1 97 ? -3.484 -5.238 -10.852 1 87.94 97 VAL A O 1
ATOM 795 N N . PHE A 1 98 ? -4.402 -4.027 -9.234 1 90 98 PHE A N 1
ATOM 796 C CA . PHE A 1 98 ? -4.25 -5.086 -8.242 1 90 98 PHE A CA 1
ATOM 797 C C . PHE A 1 98 ? -5.164 -6.262 -8.562 1 90 98 PHE A C 1
ATOM 799 O O . PHE A 1 98 ? -4.805 -7.414 -8.328 1 90 98 PHE A O 1
ATOM 806 N N . LYS A 1 99 ? -6.328 -5.949 -9.07 1 87.62 99 LYS A N 1
ATOM 807 C CA . LYS A 1 99 ? -7.215 -7.023 -9.508 1 87.62 99 LYS A CA 1
ATOM 808 C C . LYS A 1 99 ? -6.535 -7.914 -10.547 1 87.62 99 LYS A C 1
ATOM 810 O O . LYS A 1 99 ? -6.59 -9.141 -10.445 1 87.62 99 LYS A O 1
ATOM 815 N N . ALA A 1 100 ? -5.906 -7.297 -11.492 1 85.25 100 ALA A N 1
ATOM 816 C CA . ALA A 1 100 ? -5.188 -8.047 -12.516 1 85.25 100 ALA A CA 1
ATOM 817 C C . ALA A 1 100 ? -4.051 -8.859 -11.906 1 85.25 100 ALA A C 1
ATOM 819 O O . ALA A 1 100 ? -3.832 -10.016 -12.289 1 85.25 100 ALA A O 1
ATOM 820 N N . SER A 1 101 ? -3.352 -8.234 -10.953 1 86.5 101 SER A N 1
ATOM 821 C CA . SER A 1 101 ? -2.246 -8.906 -10.273 1 86.5 101 SER A CA 1
ATOM 822 C C . SER A 1 101 ? -2.732 -10.125 -9.5 1 86.5 101 SER A C 1
ATOM 824 O O . SER A 1 101 ? -2.076 -11.164 -9.5 1 86.5 101 SER A O 1
ATOM 826 N N . ILE A 1 102 ? -3.902 -9.992 -8.859 1 86.25 102 ILE A N 1
ATOM 827 C CA . ILE A 1 102 ? -4.457 -11.094 -8.078 1 86.25 102 ILE A CA 1
ATOM 828 C C . ILE A 1 102 ? -4.809 -12.258 -9.008 1 86.25 102 ILE A C 1
ATOM 830 O O . ILE A 1 102 ? -4.602 -13.422 -8.664 1 86.25 102 ILE A O 1
ATOM 834 N N . GLU A 1 103 ? -5.332 -11.969 -10.18 1 85.69 103 GLU A N 1
ATOM 835 C CA . GLU A 1 103 ? -5.648 -13.016 -11.141 1 85.69 103 GLU A CA 1
ATOM 836 C C . GLU A 1 103 ? -4.395 -13.789 -11.547 1 85.69 103 GLU A C 1
ATOM 838 O O . GLU A 1 103 ? -4.434 -15.008 -11.703 1 85.69 103 GLU A O 1
ATOM 843 N N . THR A 1 104 ? -3.365 -13.031 -11.664 1 85.81 104 THR A N 1
ATOM 844 C CA . THR A 1 104 ? -2.088 -13.664 -11.969 1 85.81 104 THR A CA 1
ATOM 845 C C . THR A 1 104 ? -1.622 -14.539 -10.812 1 85.81 104 THR A C 1
ATOM 847 O O . THR A 1 104 ? -1.188 -15.672 -11.023 1 85.81 104 THR A O 1
ATOM 850 N N . LEU A 1 105 ? -1.729 -14.07 -9.602 1 85 105 LEU A N 1
ATOM 851 C CA . LEU A 1 105 ? -1.282 -14.781 -8.398 1 85 105 LEU A CA 1
ATOM 852 C C . LEU A 1 105 ? -2.111 -16.031 -8.172 1 85 105 LEU A C 1
ATOM 854 O O . LEU A 1 105 ? -1.591 -17.047 -7.695 1 85 105 LEU A O 1
ATOM 858 N N . LYS A 1 106 ? -3.328 -16 -8.57 1 82.44 106 LYS A N 1
ATOM 859 C CA . LYS A 1 106 ? -4.219 -17.141 -8.398 1 82.44 106 LYS A CA 1
ATOM 860 C C . LYS A 1 106 ? -3.715 -18.344 -9.188 1 82.44 106 LYS A C 1
ATOM 862 O O . LYS A 1 106 ? -3.951 -19.5 -8.797 1 82.44 106 LYS A O 1
ATOM 867 N N . GLN A 1 107 ? -3.117 -18.094 -10.297 1 78.88 107 GLN A N 1
ATOM 868 C CA . GLN A 1 107 ? -2.564 -19.188 -11.102 1 78.88 107 GLN A CA 1
ATOM 869 C C . GLN A 1 107 ? -1.545 -20 -10.312 1 78.88 107 GLN A C 1
ATOM 871 O O . GLN A 1 107 ? -1.467 -21.219 -10.461 1 78.88 107 GLN A O 1
ATOM 876 N N . ARG A 1 108 ? -0.911 -19.297 -9.484 1 78 108 ARG A N 1
ATOM 877 C CA . ARG A 1 108 ? 0.073 -19.969 -8.648 1 78 108 ARG A CA 1
ATOM 878 C C . ARG A 1 108 ? -0.604 -20.922 -7.672 1 78 108 ARG A C 1
ATOM 880 O O . ARG A 1 108 ? -0.081 -22 -7.387 1 78 108 ARG A O 1
ATOM 887 N N . PHE A 1 109 ? -1.687 -20.438 -7.242 1 73.94 109 PHE A N 1
ATOM 888 C CA . PHE A 1 109 ? -2.336 -21.188 -6.172 1 73.94 109 PHE A CA 1
ATOM 889 C C . PHE A 1 109 ? -3.459 -22.062 -6.719 1 73.94 109 PHE A C 1
ATOM 891 O O . PHE A 1 109 ? -4.262 -22.594 -5.957 1 73.94 109 PHE A O 1
ATOM 898 N N . ASN A 1 110 ? -3.395 -22.219 -7.934 1 72.06 110 ASN A N 1
ATOM 899 C CA . ASN A 1 110 ? -4.395 -23.031 -8.609 1 72.06 110 ASN A CA 1
ATOM 900 C C . ASN A 1 110 ? -5.812 -22.641 -8.211 1 72.06 110 ASN A C 1
ATOM 902 O O . ASN A 1 110 ? -6.656 -23.484 -7.961 1 72.06 110 ASN A O 1
ATOM 906 N N . GLN A 1 111 ? -5.785 -21.406 -7.895 1 66.31 111 GLN A N 1
ATOM 907 C CA . GLN A 1 111 ? -7.102 -20.875 -7.559 1 66.31 111 GLN A CA 1
ATOM 908 C C . GLN A 1 111 ? -7.77 -20.25 -8.781 1 66.31 111 GLN A C 1
ATOM 910 O O . GLN A 1 111 ? -7.09 -19.688 -9.648 1 66.31 111 GLN A O 1
ATOM 915 N N . THR A 1 112 ? -8.789 -20.844 -9.219 1 59.75 112 THR A N 1
ATOM 916 C CA . THR A 1 112 ? -9.562 -20.25 -10.305 1 59.75 112 THR A CA 1
ATOM 917 C C . THR A 1 112 ? -10.625 -19.297 -9.75 1 59.75 112 THR A C 1
ATOM 919 O O . THR A 1 112 ? -11.117 -19.5 -8.633 1 59.75 112 THR A O 1
ATOM 922 N N . GLU B 1 1 ? -4.492 6.781 25.484 1 50.66 1 GLU B N 1
ATOM 923 C CA . GLU B 1 1 ? -5.68 6.473 24.688 1 50.66 1 GLU B CA 1
ATOM 924 C C . GLU B 1 1 ? -5.359 6.438 23.203 1 50.66 1 GLU B C 1
ATOM 926 O O . GLU B 1 1 ? -5.789 5.527 22.484 1 50.66 1 GLU B O 1
ATOM 931 N N . SER B 1 2 ? -4.562 7.395 22.828 1 50.72 2 SER B N 1
ATOM 932 C CA . SER B 1 2 ? -4.273 7.551 21.406 1 50.72 2 SER B CA 1
ATOM 933 C C . SER B 1 2 ? -3.4 6.414 20.891 1 50.72 2 SER B C 1
ATOM 935 O O . SER B 1 2 ? -3.672 5.848 19.828 1 50.72 2 SER B O 1
ATOM 937 N N . LEU B 1 3 ? 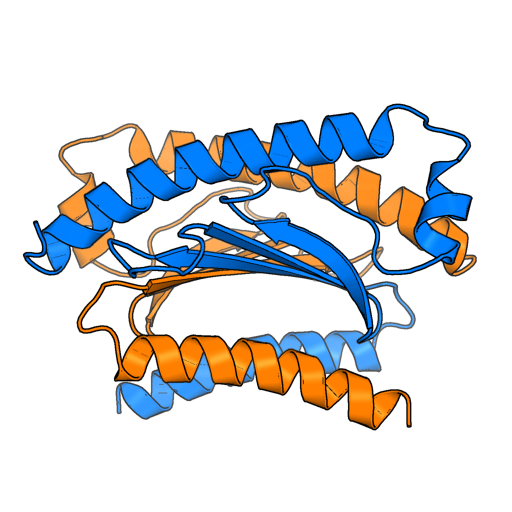-2.461 6.059 21.75 1 53.06 3 LEU B N 1
ATOM 938 C CA . LEU B 1 3 ? -1.555 4.969 21.406 1 53.06 3 LEU B CA 1
ATOM 939 C C . LEU B 1 3 ? -2.299 3.641 21.344 1 53.06 3 LEU B C 1
ATOM 941 O O . LEU B 1 3 ? -2.031 2.812 20.469 1 53.06 3 LEU B O 1
ATOM 945 N N . THR B 1 4 ? -3.211 3.586 22.281 1 53.12 4 THR B N 1
ATOM 946 C CA . THR B 1 4 ? -3.984 2.35 22.344 1 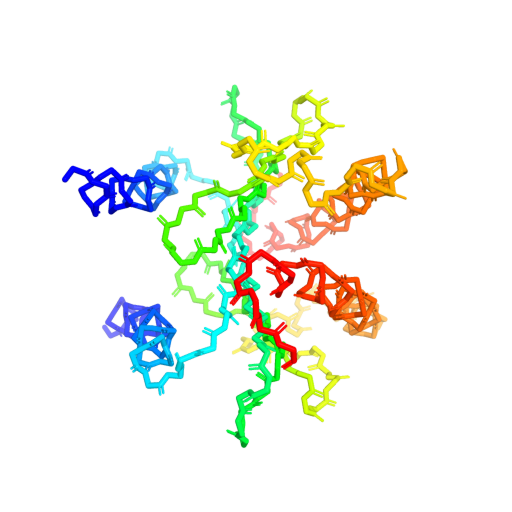53.12 4 THR B CA 1
ATOM 947 C C . THR B 1 4 ? -4.871 2.203 21.109 1 53.12 4 THR B C 1
ATOM 949 O O . THR B 1 4 ? -4.977 1.115 20.547 1 53.12 4 THR B O 1
ATOM 952 N N . ARG B 1 5 ? -5.48 3.328 20.812 1 52.06 5 ARG B N 1
ATOM 953 C CA . ARG B 1 5 ? -6.363 3.24 19.656 1 52.06 5 ARG B CA 1
ATOM 954 C C . ARG B 1 5 ? -5.578 2.922 18.391 1 52.06 5 ARG B C 1
ATOM 956 O O . ARG B 1 5 ? -6.043 2.164 17.531 1 52.06 5 ARG B O 1
ATOM 963 N N . ARG B 1 6 ? -4.355 3.547 18.422 1 52.38 6 ARG B N 1
ATOM 964 C CA . ARG B 1 6 ? -3.436 3.355 17.312 1 52.38 6 ARG B CA 1
ATOM 965 C C . ARG B 1 6 ? -3.109 1.879 17.109 1 52.38 6 ARG B C 1
ATOM 967 O O . ARG B 1 6 ? -3.186 1.363 15.992 1 52.38 6 ARG B O 1
ATOM 974 N N . ASN B 1 7 ? -2.738 1.3 18.094 1 58.44 7 ASN B N 1
ATOM 975 C CA . ASN B 1 7 ? -2.344 -0.104 18.125 1 58.44 7 ASN B CA 1
ATOM 976 C C . ASN B 1 7 ? -3.525 -1.026 17.844 1 58.44 7 ASN B C 1
ATOM 978 O O . ASN B 1 7 ? -3.371 -2.049 17.172 1 58.44 7 ASN B O 1
ATOM 982 N N . VAL B 1 8 ? -4.543 -0.381 18.188 1 54.22 8 VAL B N 1
ATOM 983 C CA . VAL B 1 8 ? -5.723 -1.23 18.062 1 54.22 8 VAL B CA 1
ATOM 984 C C . VAL B 1 8 ? -6.129 -1.339 16.594 1 54.22 8 VAL B C 1
ATOM 986 O O . VAL B 1 8 ? -6.469 -2.424 16.125 1 54.22 8 VAL B O 1
ATOM 989 N N . PHE B 1 9 ? -5.953 -0.185 15.992 1 55 9 PHE B N 1
ATOM 990 C CA . PHE B 1 9 ? -6.379 -0.212 14.594 1 55 9 PHE B CA 1
ATOM 991 C C . PHE B 1 9 ? -5.453 -1.095 13.766 1 55 9 PHE B C 1
ATOM 993 O O . PHE B 1 9 ? -5.918 -1.936 12.992 1 55 9 PHE B O 1
ATOM 1000 N N . ILE B 1 10 ? -4.156 -0.816 13.938 1 59.91 10 ILE B N 1
ATOM 1001 C CA . ILE B 1 10 ? -3.186 -1.638 13.219 1 59.91 10 ILE B CA 1
ATOM 1002 C C . ILE B 1 10 ? -3.396 -3.109 13.57 1 59.91 10 ILE B C 1
ATOM 1004 O O . ILE B 1 10 ? -3.35 -3.975 12.695 1 59.91 10 ILE B O 1
ATOM 1008 N N . LEU B 1 11 ? -3.6 -3.201 14.75 1 57.84 11 LEU B N 1
ATOM 1009 C CA . LEU B 1 11 ? -3.863 -4.559 15.219 1 57.84 11 LEU B CA 1
ATOM 1010 C C . LEU B 1 11 ? -5.148 -5.105 14.602 1 57.84 11 LEU B C 1
ATOM 1012 O O . LEU B 1 11 ? -5.207 -6.273 14.211 1 57.84 11 LEU B O 1
ATOM 1016 N N . PHE B 1 12 ? -6.059 -4.176 14.531 1 57.94 12 PHE B N 1
ATOM 1017 C CA . PHE B 1 12 ? -7.324 -4.613 13.953 1 57.94 12 PHE B CA 1
ATOM 1018 C C . PHE B 1 12 ? -7.156 -4.973 12.484 1 57.94 12 PHE B C 1
ATOM 1020 O O . PHE B 1 12 ? -7.66 -6.004 12.031 1 57.94 12 PHE B O 1
ATOM 1027 N N . LEU B 1 13 ? -6.426 -4.078 11.781 1 61.56 13 LEU B N 1
ATOM 1028 C CA . LEU B 1 13 ? -6.238 -4.367 10.367 1 61.56 13 LEU B CA 1
ATOM 1029 C C . LEU B 1 13 ? -5.445 -5.656 10.172 1 61.56 13 LEU B C 1
ATOM 1031 O O . LEU B 1 13 ? -5.785 -6.477 9.32 1 61.56 13 LEU B O 1
ATOM 1035 N N . LYS B 1 14 ? -4.434 -5.648 11.039 1 59.78 14 LYS B N 1
ATOM 1036 C CA . LYS B 1 14 ? -3.652 -6.883 11.008 1 59.78 14 LYS B CA 1
ATOM 1037 C C . LYS B 1 14 ? -4.512 -8.086 11.375 1 59.78 14 LYS B C 1
ATOM 1039 O O . LYS B 1 14 ? -4.441 -9.133 10.719 1 59.78 14 LYS B O 1
ATOM 1044 N N . GLY B 1 15 ? -5.242 -7.773 12.445 1 60.38 15 GLY B N 1
ATOM 1045 C CA . GLY B 1 15 ? -6.137 -8.836 12.875 1 60.38 15 GLY B CA 1
ATOM 1046 C C . GLY B 1 15 ? -7.145 -9.242 11.82 1 60.38 15 GLY B C 1
ATOM 1047 O O . GLY B 1 15 ? -7.402 -10.43 11.625 1 60.38 15 GLY B O 1
ATOM 1048 N N . ALA B 1 16 ? -7.613 -8.258 11.109 1 62.38 16 ALA B N 1
ATOM 1049 C CA . ALA B 1 16 ? -8.594 -8.539 10.07 1 62.38 16 ALA B CA 1
ATOM 1050 C C . ALA B 1 16 ? -7.961 -9.344 8.93 1 62.38 16 ALA B C 1
ATOM 1052 O O . ALA B 1 16 ? -8.539 -10.32 8.453 1 62.38 16 ALA B O 1
ATOM 1053 N N . VAL B 1 17 ? -6.777 -8.922 8.609 1 63.34 17 VAL B N 1
ATOM 1054 C CA . VAL B 1 17 ? -6.074 -9.617 7.531 1 63.34 17 VAL B CA 1
ATOM 1055 C C . VAL B 1 17 ? -5.801 -11.062 7.945 1 63.34 17 VAL B C 1
ATOM 1057 O O . VAL B 1 17 ? -6.008 -11.992 7.156 1 63.34 17 VAL B O 1
ATOM 1060 N N . GLU B 1 18 ? -5.398 -11.195 9.156 1 66.69 18 GLU B N 1
ATOM 1061 C CA . GLU B 1 18 ? -5.129 -12.539 9.664 1 66.69 18 GLU B CA 1
ATOM 1062 C C . GLU B 1 18 ? -6.395 -13.391 9.68 1 66.69 18 GLU B C 1
ATOM 1064 O O . GLU B 1 18 ? -6.363 -14.562 9.312 1 66.69 18 GLU B O 1
ATOM 1069 N N . GLN B 1 19 ? -7.359 -12.812 10.141 1 63.25 19 GLN B N 1
ATOM 1070 C CA . GLN B 1 19 ? -8.625 -13.539 10.188 1 63.25 19 GLN B CA 1
ATOM 1071 C C . GLN B 1 19 ? -9.094 -13.914 8.781 1 63.25 19 GLN B C 1
ATOM 1073 O O . GLN B 1 19 ? -9.57 -15.031 8.555 1 63.25 19 GLN B O 1
ATOM 1078 N N . ILE B 1 20 ? -8.914 -12.992 7.949 1 62.06 20 ILE B N 1
ATOM 1079 C CA . ILE B 1 20 ? -9.312 -13.258 6.57 1 62.06 20 ILE B CA 1
ATOM 1080 C C . ILE B 1 20 ? -8.484 -14.414 6.008 1 62.06 20 ILE B C 1
ATOM 1082 O O . ILE B 1 20 ? -9.023 -15.297 5.336 1 62.06 20 ILE B O 1
ATOM 1086 N N . LYS B 1 21 ? -7.281 -14.383 6.371 1 64.12 21 LYS B N 1
ATOM 1087 C CA . LYS B 1 21 ? -6.387 -15.445 5.926 1 64.12 21 LYS B CA 1
ATOM 1088 C C . LYS B 1 21 ? -6.855 -16.797 6.438 1 64.12 21 LYS B C 1
ATOM 1090 O O . LYS B 1 21 ? -6.785 -17.797 5.715 1 64.12 21 LYS B O 1
ATOM 1095 N N . LEU B 1 22 ? -7.164 -16.734 7.613 1 63.12 22 LEU B N 1
ATOM 1096 C CA . LEU B 1 22 ? -7.562 -17.984 8.258 1 63.12 22 LEU B CA 1
ATOM 1097 C C . LEU B 1 22 ? -8.867 -18.5 7.676 1 63.12 22 LEU B C 1
ATOM 1099 O O . LEU B 1 22 ? -9.055 -19.703 7.535 1 63.12 22 LEU B O 1
ATOM 1103 N N . LEU B 1 23 ? -9.609 -17.516 7.395 1 61.31 23 LEU B N 1
ATOM 1104 C CA . LEU B 1 23 ? -10.953 -17.938 7.031 1 61.31 23 LEU B CA 1
ATOM 1105 C C . LEU B 1 23 ? -11.055 -18.203 5.535 1 61.31 23 LEU B C 1
ATOM 1107 O O . LEU B 1 23 ? -11.875 -19.031 5.102 1 61.31 23 LEU B O 1
ATOM 1111 N N . LEU B 1 24 ? -10.219 -17.469 4.902 1 58.91 24 LEU B N 1
ATOM 1112 C CA . LEU B 1 24 ? -10.5 -17.547 3.475 1 58.91 24 LEU B CA 1
ATOM 1113 C C . LEU B 1 24 ? -9.422 -18.344 2.75 1 58.91 24 LEU B C 1
ATOM 1115 O O . LEU B 1 24 ? -8.242 -18.266 3.107 1 58.91 24 LEU B O 1
ATOM 1119 N N . THR B 1 25 ? -9.664 -19.594 2.5 1 61.25 25 THR B N 1
ATOM 1120 C CA . THR B 1 25 ? -8.82 -20.375 1.606 1 61.25 25 THR B CA 1
ATOM 1121 C C . THR B 1 25 ? -8.5 -19.594 0.337 1 61.25 25 THR B C 1
ATOM 1123 O O . THR B 1 25 ? -8.523 -20.156 -0.764 1 61.25 25 THR B O 1
ATOM 1126 N N . LYS B 1 26 ? -8.477 -18.312 0.552 1 74.31 26 LYS B N 1
ATOM 1127 C CA . LYS B 1 26 ? -8.297 -17.5 -0.658 1 74.31 26 LYS B CA 1
ATOM 1128 C C . LYS B 1 26 ? -6.961 -16.766 -0.633 1 74.31 26 LYS B C 1
ATOM 1130 O O . LYS B 1 26 ? -6.359 -16.594 0.429 1 74.31 26 LYS B O 1
ATOM 1135 N N . THR B 1 27 ? -6.504 -16.484 -1.772 1 80.06 27 THR B N 1
ATOM 1136 C CA . THR B 1 27 ? -5.254 -15.758 -1.941 1 80.06 27 THR B CA 1
ATOM 1137 C C . THR B 1 27 ? -5.414 -14.305 -1.499 1 80.06 27 THR B C 1
ATOM 1139 O O . THR B 1 27 ? -6.352 -13.625 -1.916 1 80.06 27 THR B O 1
ATOM 1142 N N . ILE B 1 28 ? -4.73 -13.867 -0.522 1 82.19 28 ILE B N 1
ATOM 1143 C CA . ILE B 1 28 ? -4.711 -12.484 -0.054 1 82.19 28 ILE B CA 1
ATOM 1144 C C . ILE B 1 28 ? -3.342 -11.867 -0.324 1 82.19 28 ILE B C 1
ATOM 1146 O O . ILE B 1 28 ? -2.311 -12.469 -0.013 1 82.19 28 ILE B O 1
ATOM 1150 N N . ALA B 1 29 ? -3.369 -10.805 -1.027 1 88.81 29 ALA B N 1
ATOM 1151 C CA . ALA B 1 29 ? -2.145 -10.047 -1.28 1 88.81 29 ALA B CA 1
ATOM 1152 C C . ALA B 1 29 ? -2.096 -8.789 -0.425 1 88.81 29 ALA B C 1
ATOM 1154 O O . ALA B 1 29 ? -3.096 -8.078 -0.295 1 88.81 29 ALA B O 1
ATOM 1155 N N . LEU B 1 30 ? -0.946 -8.531 0.217 1 88 30 LEU B N 1
ATOM 1156 C CA . LEU B 1 30 ? -0.699 -7.352 1.04 1 88 30 LEU B CA 1
ATOM 1157 C C . LEU B 1 30 ? 0.444 -6.52 0.468 1 88 30 LEU B C 1
ATOM 1159 O O . LEU B 1 30 ? 1.492 -7.059 0.108 1 88 30 LEU B O 1
ATOM 1163 N N . TYR B 1 31 ? 0.194 -5.281 0.314 1 90.25 31 TYR B N 1
ATOM 1164 C CA . TYR B 1 31 ? 1.24 -4.367 -0.13 1 90.25 31 TYR B CA 1
ATOM 1165 C C . TYR B 1 31 ? 1.43 -3.229 0.865 1 90.25 31 TYR B C 1
ATOM 1167 O O . TYR B 1 31 ? 0.461 -2.58 1.271 1 90.25 31 TYR B O 1
ATOM 1175 N N . PHE B 1 32 ? 2.607 -2.963 1.196 1 89.12 32 PHE B N 1
ATOM 1176 C CA . PHE B 1 32 ? 2.977 -1.918 2.145 1 89.12 32 PHE B CA 1
ATOM 1177 C C . PHE B 1 32 ? 3.719 -0.788 1.441 1 89.12 32 PHE B C 1
ATOM 1179 O O . PHE B 1 32 ? 4.777 -1.007 0.85 1 89.12 32 PHE B O 1
ATOM 1186 N N . TYR B 1 33 ? 3.078 0.302 1.5 1 91.12 33 TYR B N 1
ATOM 1187 C CA . TYR B 1 33 ? 3.697 1.51 0.966 1 91.12 33 TYR B CA 1
ATOM 1188 C C . TYR B 1 33 ? 4.223 2.396 2.09 1 91.12 33 TYR B C 1
ATOM 1190 O O . TYR B 1 33 ? 3.496 2.697 3.041 1 91.12 33 TYR B O 1
ATOM 1198 N N . THR B 1 34 ? 5.465 2.713 2.041 1 89.56 34 THR B N 1
ATOM 1199 C CA . THR B 1 34 ? 6.043 3.641 3.006 1 89.56 34 THR B CA 1
ATOM 1200 C C . THR B 1 34 ? 6.641 4.852 2.299 1 89.56 34 THR B C 1
ATOM 1202 O O . THR B 1 34 ? 7.363 4.707 1.312 1 89.56 34 THR B O 1
ATOM 1205 N N . ALA B 1 35 ? 6.246 5.961 2.748 1 89.88 35 ALA B N 1
ATOM 1206 C CA . ALA B 1 35 ? 6.828 7.211 2.268 1 89.88 35 ALA B CA 1
ATOM 1207 C C . ALA B 1 35 ? 7.367 8.047 3.424 1 89.88 35 ALA B C 1
ATOM 1209 O O . ALA B 1 35 ? 6.754 8.102 4.496 1 89.88 35 ALA B O 1
ATOM 1210 N N . SER B 1 36 ? 8.492 8.633 3.213 1 84.69 36 SER B N 1
ATOM 1211 C CA . SER B 1 36 ? 9.07 9.461 4.266 1 84.69 36 SER B CA 1
ATOM 1212 C C . SER B 1 36 ? 9.672 10.742 3.699 1 84.69 36 SER B C 1
ATOM 1214 O O . SER B 1 36 ? 10.016 10.805 2.518 1 84.69 36 SER B O 1
ATOM 1216 N N . SER B 1 37 ? 9.617 11.617 4.605 1 80.62 37 SER B N 1
ATOM 1217 C CA . SER B 1 37 ? 10.25 12.875 4.215 1 80.62 37 SER B CA 1
ATOM 1218 C C . SER B 1 37 ? 11.664 12.977 4.758 1 80.62 37 SER B C 1
ATOM 1220 O O . SER B 1 37 ? 11.898 12.766 5.949 1 80.62 37 SER B O 1
ATOM 1222 N N . GLN B 1 38 ? 12.641 13.328 3.893 1 75.06 38 GLN B N 1
ATOM 1223 C CA . GLN B 1 38 ? 13.977 13.789 4.258 1 75.06 38 GLN B CA 1
ATOM 1224 C C . GLN B 1 38 ? 14.703 12.758 5.121 1 75.06 38 GLN B C 1
ATOM 1226 O O . GLN B 1 38 ? 15.289 13.109 6.148 1 75.06 38 GLN B O 1
ATOM 1231 N N . VAL B 1 39 ? 14.438 11.477 4.98 1 72.81 39 VAL B N 1
ATOM 1232 C CA . VAL B 1 39 ? 15.219 10.477 5.695 1 72.81 39 VAL B CA 1
ATOM 1233 C C . VAL B 1 39 ? 16.531 10.227 4.961 1 72.81 39 VAL B C 1
ATOM 1235 O O . VAL B 1 39 ? 16.531 9.695 3.846 1 72.81 39 VAL B O 1
ATOM 1238 N N . PRO B 1 40 ? 17.562 10.695 5.602 1 76.25 40 PRO B N 1
ATOM 1239 C CA . PRO B 1 40 ? 18.844 10.531 4.922 1 76.25 40 PRO B CA 1
ATOM 1240 C C . PRO B 1 40 ? 19.188 9.062 4.652 1 76.25 40 PRO B C 1
ATOM 1242 O O . PRO B 1 40 ? 18.906 8.195 5.484 1 76.25 40 PRO B O 1
ATOM 1245 N N . ASN B 1 41 ? 19.734 8.688 3.527 1 76.88 41 ASN B N 1
ATOM 1246 C CA . ASN B 1 41 ? 20.297 7.395 3.131 1 76.88 41 ASN B CA 1
ATOM 1247 C C . ASN B 1 41 ? 19.203 6.32 3.068 1 76.88 41 ASN B C 1
ATOM 1249 O O . ASN B 1 41 ? 19.516 5.125 3.15 1 76.88 41 ASN B O 1
ATOM 1253 N N . PHE B 1 42 ? 18.125 6.629 3.211 1 79.88 42 PHE B N 1
ATOM 1254 C CA . PHE B 1 42 ? 17.031 5.68 3.096 1 79.88 42 PHE B CA 1
ATOM 1255 C C . PHE B 1 42 ? 16.109 6.055 1.94 1 79.88 42 PHE B C 1
ATOM 1257 O O . PHE B 1 42 ? 15.875 7.238 1.685 1 79.88 42 PHE B O 1
ATOM 1264 N N . PRO B 1 43 ? 15.648 5.062 1.207 1 89.31 43 PRO B N 1
ATOM 1265 C CA . PRO B 1 43 ? 14.688 5.41 0.159 1 89.31 43 PRO B CA 1
ATOM 1266 C C . PRO B 1 43 ? 13.461 6.141 0.701 1 89.31 43 PRO B C 1
ATOM 1268 O O . PRO B 1 43 ? 12.898 5.738 1.722 1 89.31 43 PRO B O 1
ATOM 1271 N N . GLU B 1 44 ? 13.078 7.16 0.082 1 89.56 44 GLU B N 1
ATOM 1272 C CA . GLU B 1 44 ? 11.953 7.969 0.542 1 89.56 44 GLU B CA 1
A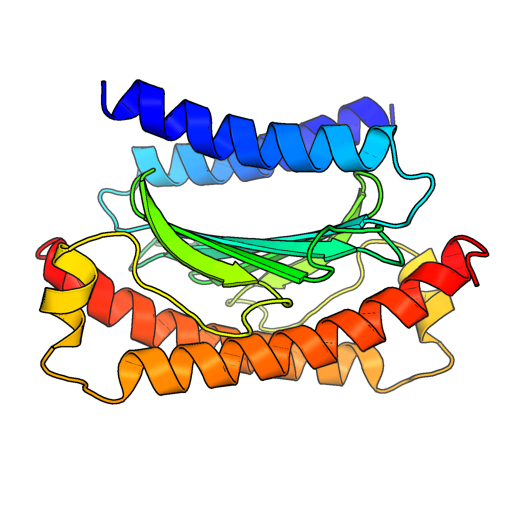TOM 1273 C C . GLU B 1 44 ? 10.625 7.25 0.317 1 89.56 44 GLU B C 1
ATOM 1275 O O . GLU B 1 44 ? 9.609 7.617 0.907 1 89.56 44 GLU B O 1
ATOM 1280 N N . PHE B 1 45 ? 10.727 6.32 -0.576 1 92.81 45 PHE B N 1
ATOM 1281 C CA . PHE B 1 45 ? 9.516 5.586 -0.927 1 92.81 45 PHE B CA 1
ATOM 1282 C C . PHE B 1 45 ? 9.828 4.109 -1.149 1 92.81 45 PHE B C 1
ATOM 1284 O O . PHE B 1 45 ? 10.75 3.77 -1.888 1 92.81 45 PHE B O 1
ATOM 1291 N N . VAL B 1 46 ? 9.078 3.223 -0.46 1 92.62 46 VAL B N 1
ATOM 1292 C CA . VAL B 1 46 ? 9.281 1.78 -0.538 1 92.62 46 VAL B CA 1
ATOM 1293 C C . VAL B 1 46 ? 7.934 1.072 -0.646 1 92.62 46 VAL B C 1
ATOM 1295 O O . VAL B 1 46 ? 6.977 1.444 0.034 1 92.62 46 VAL B O 1
ATOM 1298 N N . ILE B 1 47 ? 7.852 0.112 -1.516 1 94.06 47 ILE B N 1
ATOM 1299 C CA . ILE B 1 47 ? 6.688 -0.765 -1.616 1 94.06 47 ILE B CA 1
ATOM 1300 C C . ILE B 1 47 ? 7.121 -2.219 -1.436 1 94.06 47 ILE B C 1
ATOM 1302 O O . ILE B 1 47 ? 8.062 -2.68 -2.09 1 94.06 47 ILE B O 1
ATOM 1306 N N . VAL B 1 48 ? 6.477 -2.893 -0.598 1 91.62 48 VAL B N 1
ATOM 1307 C CA . VAL B 1 48 ? 6.691 -4.324 -0.399 1 91.62 48 VAL B CA 1
ATOM 1308 C C . VAL B 1 48 ? 5.379 -5.074 -0.616 1 91.62 48 VAL B C 1
ATOM 1310 O O . VAL B 1 48 ? 4.344 -4.699 -0.065 1 91.62 48 VAL B O 1
ATOM 1313 N N . GLY B 1 49 ? 5.438 -6.02 -1.462 1 91.12 49 GLY B N 1
ATOM 1314 C CA . GLY B 1 49 ? 4.289 -6.887 -1.67 1 91.12 49 GLY B CA 1
ATOM 1315 C C . GLY B 1 49 ? 4.449 -8.258 -1.036 1 91.12 49 GLY B C 1
ATOM 1316 O O . GLY B 1 49 ? 5.523 -8.852 -1.106 1 91.12 49 GLY B O 1
ATOM 1317 N N . MET B 1 50 ? 3.377 -8.688 -0.446 1 87.81 50 MET B N 1
ATOM 1318 C CA . MET B 1 50 ? 3.359 -9.984 0.224 1 87.81 50 MET B CA 1
ATOM 1319 C C . MET B 1 50 ? 2.164 -10.812 -0.231 1 87.81 50 MET B C 1
ATOM 1321 O O . MET B 1 50 ? 1.066 -10.281 -0.411 1 87.81 50 MET B O 1
ATOM 1325 N N . VAL B 1 51 ? 2.449 -12.133 -0.392 1 84.25 51 VAL B N 1
ATOM 1326 C CA . VAL B 1 51 ? 1.373 -13.109 -0.556 1 84.25 51 VAL B CA 1
ATOM 1327 C C . VAL B 1 51 ? 1.616 -14.305 0.356 1 84.25 51 VAL B C 1
ATOM 1329 O O . VAL B 1 51 ? 2.711 -14.875 0.364 1 84.25 51 VAL B O 1
ATOM 1332 N N . ASP B 1 52 ? 0.561 -14.703 1.131 1 74.62 52 ASP B N 1
ATOM 1333 C CA . ASP B 1 52 ? 0.646 -15.828 2.057 1 74.62 52 ASP B CA 1
ATOM 1334 C C . ASP B 1 52 ? 1.899 -15.734 2.924 1 74.62 52 ASP B C 1
ATOM 1336 O O . ASP B 1 52 ? 2.643 -16.703 3.062 1 74.62 52 ASP B O 1
ATOM 1340 N N . ASP B 1 53 ? 2.307 -14.578 3.299 1 73.38 53 ASP B N 1
ATOM 1341 C CA . ASP B 1 53 ? 3.34 -14.273 4.285 1 73.38 53 ASP B CA 1
ATOM 1342 C C . ASP B 1 53 ? 4.73 -14.312 3.65 1 73.38 53 ASP B C 1
ATOM 1344 O O . ASP B 1 53 ? 5.734 -14.453 4.352 1 73.38 53 ASP B O 1
ATOM 1348 N N . VAL B 1 54 ? 4.781 -14.312 2.406 1 82.19 54 VAL B N 1
ATOM 1349 C CA . VAL B 1 54 ? 6.074 -14.242 1.731 1 82.19 54 VAL B CA 1
ATOM 1350 C C . VAL B 1 54 ? 6.121 -13 0.842 1 82.19 54 VAL B C 1
ATOM 1352 O O . VAL B 1 54 ? 5.129 -12.648 0.2 1 82.19 54 VAL B O 1
ATOM 1355 N N . GLN B 1 55 ? 7.266 -12.43 0.876 1 88.19 55 GLN B N 1
ATOM 1356 C CA . GLN B 1 55 ? 7.457 -11.266 0.009 1 88.19 55 GLN B CA 1
ATOM 1357 C C . GLN B 1 55 ? 7.539 -11.688 -1.456 1 88.19 55 GLN B C 1
ATOM 1359 O O . GLN B 1 55 ? 8.289 -12.609 -1.803 1 88.19 55 GLN B O 1
ATOM 1364 N N . ILE B 1 56 ? 6.801 -10.992 -2.309 1 91.5 56 ILE B N 1
ATOM 1365 C CA . ILE B 1 56 ? 6.781 -11.414 -3.703 1 91.5 56 ILE B CA 1
ATOM 1366 C C . ILE B 1 56 ? 7.336 -10.305 -4.59 1 91.5 56 ILE B C 1
ATOM 1368 O O . ILE B 1 56 ? 7.699 -10.547 -5.746 1 91.5 56 ILE B O 1
ATOM 1372 N N . SER B 1 57 ? 7.367 -9.07 -4.078 1 93.88 57 SER B N 1
ATOM 1373 C CA . SER B 1 57 ? 7.812 -7.926 -4.871 1 93.88 57 SER B CA 1
ATOM 1374 C C . SER B 1 57 ? 8.406 -6.836 -3.988 1 93.88 57 SER B C 1
ATOM 1376 O O . SER B 1 57 ? 8.109 -6.766 -2.795 1 93.88 57 SER B O 1
ATOM 1378 N N . TYR B 1 58 ? 9.305 -5.996 -4.578 1 93.88 58 TYR B N 1
ATOM 1379 C CA . TYR B 1 58 ? 9.977 -4.902 -3.889 1 93.88 58 TYR B CA 1
ATOM 1380 C C . TYR B 1 58 ? 10.25 -3.742 -4.84 1 93.88 58 TYR B C 1
ATOM 1382 O O . TYR B 1 58 ? 10.625 -3.953 -5.996 1 93.88 58 TYR B O 1
ATOM 1390 N N . TYR B 1 59 ? 9.977 -2.605 -4.305 1 95.81 59 TYR B N 1
ATOM 1391 C CA . TYR B 1 59 ? 10.305 -1.355 -4.98 1 95.81 59 TYR B CA 1
ATOM 1392 C C . TYR B 1 59 ? 10.805 -0.312 -3.99 1 95.81 59 TYR B C 1
ATOM 1394 O O . TYR B 1 59 ? 10.289 -0.208 -2.875 1 95.81 59 TYR B O 1
ATOM 1402 N N . ASP B 1 60 ? 11.812 0.487 -4.434 1 94.56 60 ASP B N 1
ATOM 1403 C CA . ASP B 1 60 ? 12.203 1.641 -3.629 1 94.56 60 ASP B CA 1
ATOM 1404 C C . ASP B 1 60 ? 12.609 2.818 -4.516 1 94.56 60 ASP B C 1
ATOM 1406 O O . ASP B 1 60 ? 12.875 2.641 -5.703 1 94.56 60 ASP B O 1
ATOM 1410 N N . SER B 1 61 ? 12.578 3.895 -3.996 1 95.25 61 SER B N 1
ATOM 1411 C CA . SER B 1 61 ? 12.773 5.141 -4.73 1 95.25 61 SER B CA 1
ATOM 1412 C C . SER B 1 61 ? 14.227 5.301 -5.168 1 95.25 61 SER B C 1
ATOM 1414 O O . SER B 1 61 ? 14.539 6.16 -5.996 1 95.25 61 SER B O 1
ATOM 1416 N N . ASN B 1 62 ? 15.156 4.539 -4.672 1 94.44 62 ASN B N 1
ATOM 1417 C CA . ASN B 1 62 ? 16.547 4.621 -5.082 1 94.44 62 ASN B CA 1
ATOM 1418 C C . ASN B 1 62 ? 16.797 3.883 -6.395 1 94.44 62 ASN B C 1
ATOM 1420 O O . ASN B 1 62 ? 17.422 4.422 -7.309 1 94.44 62 ASN B O 1
ATOM 1424 N N . THR B 1 63 ? 16.297 2.697 -6.461 1 96.19 63 THR B N 1
ATOM 1425 C CA . THR B 1 63 ? 16.516 1.865 -7.641 1 96.19 63 THR B CA 1
ATOM 1426 C C . THR B 1 63 ? 15.453 2.139 -8.695 1 96.19 63 THR B C 1
ATOM 1428 O O . THR B 1 63 ? 15.695 1.953 -9.891 1 96.19 63 THR B O 1
ATOM 1431 N N . ARG B 1 64 ? 14.258 2.545 -8.234 1 97.06 64 ARG B N 1
ATOM 1432 C CA . ARG B 1 64 ? 13.109 2.865 -9.078 1 97.06 64 ARG B CA 1
ATOM 1433 C C . ARG B 1 64 ? 12.781 1.71 -10.016 1 97.06 64 ARG B C 1
ATOM 1435 O O . ARG B 1 64 ? 12.523 1.923 -11.203 1 97.06 64 ARG B O 1
ATOM 1442 N N . LYS B 1 65 ? 12.891 0.494 -9.445 1 97.56 65 LYS B N 1
ATOM 1443 C CA . LYS B 1 65 ? 12.578 -0.728 -10.18 1 97.56 65 LYS B CA 1
ATOM 1444 C C . LYS B 1 65 ? 11.812 -1.715 -9.305 1 97.56 65 LYS B C 1
ATOM 1446 O O . LYS B 1 65 ? 12.234 -2.021 -8.188 1 97.56 65 LYS B O 1
ATOM 1451 N N . ALA B 1 66 ? 10.641 -2.168 -9.875 1 96.94 66 ALA B N 1
ATOM 1452 C CA . ALA B 1 66 ? 9.922 -3.26 -9.219 1 96.94 66 ALA B CA 1
ATOM 1453 C C . ALA B 1 66 ? 10.562 -4.605 -9.547 1 96.94 66 ALA B C 1
ATOM 1455 O O . ALA B 1 66 ? 10.836 -4.906 -10.711 1 96.94 66 ALA B O 1
ATOM 1456 N N . GLU B 1 67 ? 10.797 -5.395 -8.5 1 96.56 67 GLU B N 1
ATOM 1457 C CA . GLU B 1 67 ? 11.484 -6.668 -8.688 1 96.56 67 GLU B CA 1
ATOM 1458 C C . GLU B 1 67 ? 10.719 -7.812 -8.023 1 96.56 67 GLU B C 1
ATOM 1460 O O . GLU B 1 67 ? 10.164 -7.641 -6.938 1 96.56 67 GLU B O 1
ATOM 1465 N N . ALA B 1 68 ? 10.789 -8.93 -8.68 1 94.94 68 ALA B N 1
ATOM 1466 C CA . ALA B 1 68 ? 10.281 -10.156 -8.078 1 94.94 68 ALA B CA 1
ATOM 1467 C C . ALA B 1 68 ? 11.211 -10.664 -6.98 1 94.94 68 ALA B C 1
ATOM 1469 O O . ALA B 1 68 ? 12.438 -10.633 -7.137 1 94.94 68 ALA B O 1
ATOM 1470 N N . LYS B 1 69 ? 10.562 -11.188 -5.957 1 93.94 69 LYS B N 1
ATOM 1471 C CA . LYS B 1 69 ? 11.383 -11.688 -4.859 1 93.94 69 LYS B CA 1
ATOM 1472 C C . LYS B 1 69 ? 11.195 -13.195 -4.672 1 93.94 69 LYS B C 1
ATOM 1474 O O . LYS B 1 69 ? 11.82 -13.797 -3.801 1 93.94 69 LYS B O 1
ATOM 1479 N N . GLN B 1 70 ? 10.352 -13.766 -5.48 1 93.06 70 GLN B N 1
ATOM 1480 C CA . GLN B 1 70 ? 10.141 -15.211 -5.535 1 93.06 70 GLN B CA 1
ATOM 1481 C C . GLN B 1 70 ? 10.328 -15.734 -6.953 1 93.06 70 GLN B C 1
ATOM 1483 O O . GLN B 1 70 ? 9.898 -15.102 -7.922 1 93.06 70 GLN B O 1
ATOM 1488 N N . ASP B 1 71 ? 10.93 -16.875 -7.113 1 92.5 71 ASP B N 1
ATOM 1489 C CA . ASP B 1 71 ? 11.164 -17.469 -8.43 1 92.5 71 ASP B CA 1
ATOM 1490 C C . ASP B 1 71 ? 9.852 -17.766 -9.141 1 92.5 71 ASP B C 1
ATOM 1492 O O . ASP B 1 71 ? 9.758 -17.641 -10.367 1 92.5 71 ASP B O 1
ATOM 1496 N N . TRP B 1 72 ? 8.93 -18.156 -8.305 1 91.06 72 TRP B N 1
ATOM 1497 C CA . TRP B 1 72 ? 7.672 -18.531 -8.945 1 91.06 72 TRP B CA 1
ATOM 1498 C C . TRP B 1 72 ? 6.988 -17.312 -9.555 1 91.06 72 TRP B C 1
ATOM 1500 O O . TRP B 1 72 ? 6.16 -17.453 -10.461 1 91.06 72 TRP B O 1
ATOM 1510 N N . MET B 1 73 ? 7.273 -16.109 -9.008 1 91.25 73 MET B N 1
ATOM 1511 C CA . MET B 1 73 ? 6.727 -14.898 -9.609 1 91.25 73 MET B CA 1
ATOM 1512 C C . MET B 1 73 ? 7.223 -14.727 -11.039 1 91.25 73 MET B C 1
ATOM 1514 O O . MET B 1 73 ? 6.48 -14.273 -11.914 1 91.25 73 MET B O 1
ATOM 1518 N N . LYS B 1 74 ? 8.438 -15.086 -11.273 1 89.19 74 LYS B N 1
ATOM 1519 C CA . LYS B 1 74 ? 8.992 -15.008 -12.625 1 89.19 74 LYS B CA 1
ATOM 1520 C C . LYS B 1 74 ? 8.297 -15.984 -13.562 1 89.19 74 LYS B C 1
ATOM 1522 O O . LYS B 1 74 ? 8.039 -15.664 -14.727 1 89.19 74 LYS B O 1
ATOM 1527 N N . LYS B 1 75 ? 7.953 -17.062 -13 1 90.12 75 LYS B N 1
ATOM 1528 C CA . LYS B 1 75 ? 7.312 -18.094 -13.805 1 90.12 75 LYS B CA 1
ATOM 1529 C C . LYS B 1 75 ? 5.887 -17.703 -14.172 1 90.12 75 LYS B C 1
ATOM 1531 O O . LYS B 1 75 ? 5.488 -17.812 -15.336 1 90.12 75 LYS B O 1
ATOM 1536 N N . VAL B 1 76 ? 5.195 -17.172 -13.148 1 89.19 76 VAL B N 1
ATOM 1537 C CA . VAL B 1 76 ? 3.777 -16.906 -13.375 1 89.19 76 VAL B CA 1
ATOM 1538 C C . VAL B 1 76 ? 3.613 -15.664 -14.258 1 89.19 76 VAL B C 1
ATOM 1540 O O . VAL B 1 76 ? 2.545 -15.438 -14.828 1 89.19 76 VAL B O 1
ATOM 1543 N N . THR B 1 77 ? 4.641 -14.844 -14.328 1 90.94 77 THR B N 1
ATOM 1544 C CA . THR B 1 77 ? 4.555 -13.641 -15.141 1 90.94 77 THR B CA 1
ATOM 1545 C C . THR B 1 77 ? 5.277 -13.836 -16.469 1 90.94 77 THR B C 1
ATOM 1547 O O . THR B 1 77 ? 5.395 -12.898 -17.266 1 90.94 77 THR B O 1
ATOM 1550 N N . ALA B 1 78 ? 5.777 -15 -16.734 1 90.12 78 ALA B N 1
ATOM 1551 C CA . ALA B 1 78 ? 6.598 -15.281 -17.906 1 90.12 78 ALA B CA 1
ATOM 1552 C C . ALA B 1 78 ? 5.82 -15.008 -19.188 1 90.12 78 ALA B C 1
ATOM 1554 O O . ALA B 1 78 ? 6.395 -14.562 -20.188 1 90.12 78 ALA B O 1
ATOM 1555 N N . ASP B 1 79 ? 4.586 -15.258 -19.172 1 88.25 79 ASP B N 1
ATOM 1556 C CA . ASP B 1 79 ? 3.76 -15.102 -20.359 1 88.25 79 ASP B CA 1
ATOM 1557 C C . ASP B 1 79 ? 3.393 -13.633 -20.578 1 88.25 79 ASP B C 1
ATOM 1559 O O . ASP B 1 79 ? 2.76 -13.297 -21.594 1 88.25 79 ASP B O 1
ATOM 1563 N N . ASN B 1 80 ? 3.686 -12.797 -19.672 1 89.12 80 ASN B N 1
ATOM 1564 C CA . ASN B 1 80 ? 3.512 -11.352 -19.781 1 89.12 80 ASN B CA 1
ATOM 1565 C C . ASN B 1 80 ? 4.836 -10.617 -19.594 1 89.12 80 ASN B C 1
ATOM 1567 O O . ASN B 1 80 ? 5.105 -10.086 -18.516 1 89.12 80 ASN B O 1
ATOM 1571 N N . PRO B 1 81 ? 5.59 -10.445 -20.703 1 89.81 81 PRO B N 1
ATOM 1572 C CA . PRO B 1 81 ? 6.938 -9.891 -20.562 1 89.81 81 PRO B CA 1
ATOM 1573 C C . PRO B 1 81 ? 6.934 -8.445 -20.078 1 89.81 81 PRO B C 1
ATOM 1575 O O . PRO B 1 81 ? 7.953 -7.953 -19.578 1 89.81 81 PRO B O 1
ATOM 1578 N N . LEU B 1 82 ? 5.855 -7.836 -20.188 1 92.19 82 LEU B N 1
ATOM 1579 C CA . LEU B 1 82 ? 5.793 -6.43 -19.797 1 92.19 82 LEU B CA 1
ATOM 1580 C C . LEU B 1 82 ? 5.316 -6.277 -18.359 1 92.19 82 LEU B C 1
ATOM 1582 O O . LEU B 1 82 ? 5.238 -5.164 -17.844 1 92.19 82 LEU B O 1
ATOM 1586 N N . TYR B 1 83 ? 5.117 -7.309 -17.688 1 91.38 83 TYR B N 1
ATOM 1587 C CA . TYR B 1 83 ? 4.5 -7.27 -16.375 1 91.38 83 TYR B CA 1
ATOM 1588 C C . TYR B 1 83 ? 5.312 -6.41 -15.414 1 91.38 83 TYR B C 1
ATOM 1590 O O . TYR B 1 83 ? 4.781 -5.477 -14.805 1 91.38 83 TYR B O 1
ATOM 1598 N N . TRP B 1 84 ? 6.582 -6.656 -15.352 1 93.88 84 TRP B N 1
ATOM 1599 C CA . TRP B 1 84 ? 7.414 -5.965 -14.375 1 93.88 84 TRP B CA 1
ATOM 1600 C C . TRP B 1 84 ? 7.707 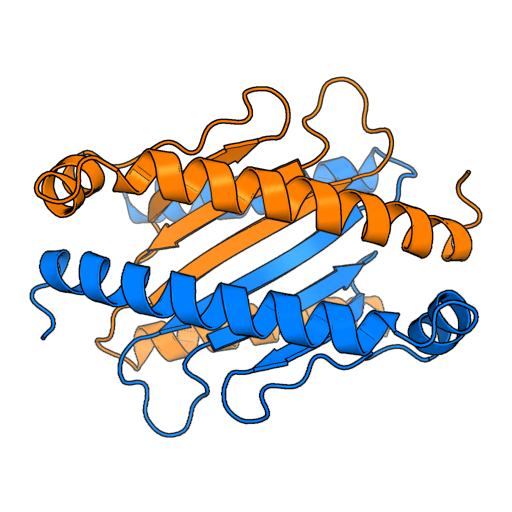-4.535 -14.82 1 93.88 84 TRP B C 1
ATOM 1602 O O . TRP B 1 84 ? 7.871 -3.639 -13.992 1 93.88 84 TRP B O 1
ATOM 1612 N N . GLN B 1 85 ? 7.746 -4.355 -16.109 1 94.75 85 GLN B N 1
ATOM 1613 C CA . GLN B 1 85 ? 7.863 -2.986 -16.594 1 94.75 85 GLN B CA 1
ATOM 1614 C C . GLN B 1 85 ? 6.641 -2.156 -16.219 1 94.75 85 GLN B C 1
ATOM 1616 O O . GLN B 1 85 ? 6.777 -1.021 -15.758 1 94.75 85 GLN B O 1
ATOM 1621 N N . LYS B 1 86 ? 5.539 -2.76 -16.359 1 92.5 86 LYS B N 1
ATOM 1622 C CA . LYS B 1 86 ? 4.301 -2.074 -16 1 92.5 86 LYS B CA 1
ATOM 1623 C C . LYS B 1 86 ? 4.223 -1.838 -14.5 1 92.5 86 LYS B C 1
ATOM 1625 O O . LYS B 1 86 ? 3.812 -0.764 -14.055 1 92.5 86 LYS B O 1
ATOM 1630 N N . GLN B 1 87 ? 4.613 -2.875 -13.781 1 94.38 87 GLN B N 1
ATOM 1631 C CA . GLN B 1 87 ? 4.648 -2.713 -12.328 1 94.38 87 GLN B CA 1
ATOM 1632 C C . GLN B 1 87 ? 5.59 -1.579 -11.93 1 94.38 87 GLN B C 1
ATOM 1634 O O . GLN B 1 87 ? 5.266 -0.78 -11.047 1 94.38 87 GLN B O 1
ATOM 1639 N N . THR B 1 88 ? 6.758 -1.495 -12.57 1 96.75 88 THR B N 1
ATOM 1640 C CA . THR B 1 88 ? 7.703 -0.417 -12.289 1 96.75 88 THR B CA 1
ATOM 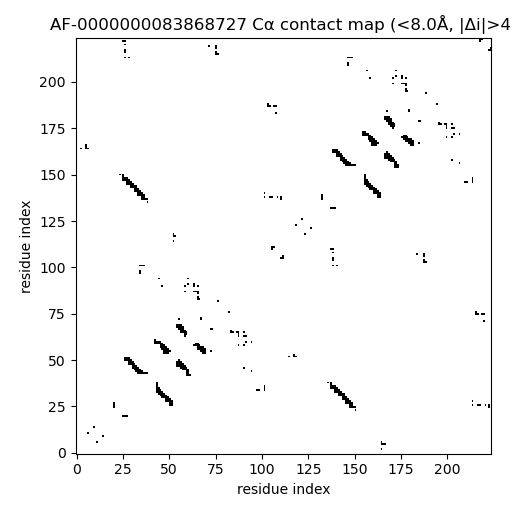1641 C C . THR B 1 88 ? 7.082 0.939 -12.609 1 96.75 88 THR B C 1
ATOM 1643 O O . THR B 1 88 ? 7.16 1.87 -11.805 1 96.75 88 THR B O 1
ATOM 1646 N N . GLU B 1 89 ? 6.43 1.01 -13.68 1 95.25 89 GLU B N 1
ATOM 1647 C CA . GLU B 1 89 ? 5.789 2.264 -14.07 1 95.25 89 GLU B CA 1
ATOM 1648 C C . GLU B 1 89 ? 4.727 2.68 -13.062 1 95.25 89 GLU B C 1
ATOM 1650 O O . GLU B 1 89 ? 4.633 3.854 -12.695 1 95.25 89 GLU B O 1
ATOM 1655 N N . THR B 1 90 ? 3.959 1.729 -12.648 1 93.88 90 THR B N 1
ATOM 1656 C CA . THR B 1 90 ? 2.936 1.987 -11.641 1 93.88 90 THR B CA 1
ATOM 1657 C C . THR B 1 90 ? 3.564 2.49 -10.344 1 93.88 90 THR B C 1
ATOM 1659 O O . THR B 1 90 ? 3.111 3.484 -9.773 1 93.88 90 THR B O 1
ATOM 1662 N N . CYS B 1 91 ? 4.621 1.866 -9.922 1 95.69 91 CYS B N 1
ATOM 1663 C CA . CYS B 1 91 ? 5.297 2.234 -8.68 1 95.69 91 CYS B CA 1
ATOM 1664 C C . CYS B 1 91 ? 5.91 3.627 -8.789 1 95.69 91 CYS B C 1
ATOM 1666 O O . CYS B 1 91 ? 5.859 4.406 -7.836 1 95.69 91 CYS B O 1
ATOM 1668 N N . VAL B 1 92 ? 6.461 3.91 -9.945 1 95.94 92 VAL B N 1
ATOM 1669 C CA . VAL B 1 92 ? 7.055 5.227 -10.164 1 95.94 92 VAL B CA 1
ATOM 1670 C C . VAL B 1 92 ? 5.973 6.301 -10.086 1 95.94 92 VAL B C 1
ATOM 1672 O O . VAL B 1 92 ? 6.176 7.352 -9.469 1 95.94 92 VAL B O 1
ATOM 1675 N N . ASN B 1 93 ? 4.895 5.992 -10.719 1 93 93 ASN B N 1
ATOM 1676 C CA . ASN B 1 93 ? 3.773 6.922 -10.641 1 93 93 ASN B CA 1
ATOM 1677 C C . ASN B 1 93 ? 3.299 7.102 -9.203 1 93 93 ASN B C 1
ATOM 1679 O O . ASN B 1 93 ? 3.082 8.227 -8.75 1 93 93 ASN B O 1
ATOM 1683 N N . ASP B 1 94 ? 3.15 6.023 -8.5 1 93.31 94 ASP B N 1
ATOM 1684 C CA . ASP B 1 94 ? 2.748 6.094 -7.102 1 93.31 94 ASP B CA 1
ATOM 1685 C C . ASP B 1 94 ? 3.742 6.922 -6.289 1 93.31 94 ASP B C 1
ATOM 1687 O O . ASP B 1 94 ? 3.342 7.746 -5.461 1 93.31 94 ASP B O 1
ATOM 1691 N N . GLN B 1 95 ? 5.012 6.672 -6.535 1 93.88 95 GLN B N 1
ATOM 1692 C CA . GLN B 1 95 ? 6.059 7.41 -5.844 1 93.88 95 GLN B CA 1
ATOM 1693 C C . GLN B 1 95 ? 5.855 8.914 -5.984 1 93.88 95 GLN B C 1
ATOM 1695 O O . GLN B 1 95 ? 5.969 9.664 -5.008 1 93.88 95 GLN B O 1
ATOM 1700 N N . GLN B 1 96 ? 5.512 9.406 -7.164 1 91.69 96 GLN B N 1
ATOM 1701 C CA . GLN B 1 96 ? 5.301 10.828 -7.418 1 91.69 96 GLN B CA 1
ATOM 1702 C C . GLN B 1 96 ? 4.07 11.344 -6.68 1 91.69 96 GLN B C 1
ATOM 1704 O O . GLN B 1 96 ? 4.105 12.414 -6.074 1 91.69 96 GLN B O 1
ATOM 1709 N N . VAL B 1 97 ? 3.037 10.531 -6.691 1 87.88 97 VAL B N 1
ATOM 1710 C CA . VAL B 1 97 ? 1.8 10.922 -6.023 1 87.88 97 VAL B CA 1
ATOM 1711 C C . VAL B 1 97 ? 2.031 11.008 -4.516 1 87.88 97 VAL B C 1
ATOM 1713 O O . VAL B 1 97 ? 1.593 11.953 -3.867 1 87.88 97 VAL B O 1
ATOM 1716 N N . PHE B 1 98 ? 2.766 10.07 -3.994 1 90.06 98 PHE B N 1
ATOM 1717 C CA . PHE B 1 98 ? 3.006 10.031 -2.557 1 90.06 98 PHE B CA 1
ATOM 1718 C C . PHE B 1 98 ? 3.939 11.156 -2.129 1 90.06 98 PHE B C 1
ATOM 1720 O O . PHE B 1 98 ? 3.799 11.703 -1.034 1 90.06 98 PHE B O 1
ATOM 1727 N N . LYS B 1 99 ? 4.875 11.469 -2.979 1 87.69 99 LYS B N 1
ATOM 1728 C CA . LYS B 1 99 ? 5.738 12.609 -2.695 1 87.69 99 LYS B CA 1
ATOM 1729 C C . LYS B 1 99 ? 4.918 13.883 -2.508 1 87.69 99 LYS B C 1
ATOM 1731 O O . LYS B 1 99 ? 5.145 14.641 -1.559 1 87.69 99 LYS B O 1
ATOM 1736 N N . ALA B 1 100 ? 3.998 14.094 -3.389 1 85.31 100 ALA B N 1
ATOM 1737 C CA . ALA B 1 100 ? 3.129 15.266 -3.287 1 85.31 100 ALA B CA 1
ATOM 1738 C C . ALA B 1 100 ? 2.301 15.219 -2.006 1 85.31 100 ALA B C 1
ATOM 1740 O O . ALA B 1 100 ? 2.127 16.234 -1.337 1 85.31 100 ALA B O 1
ATOM 1741 N N . SER B 1 101 ? 1.807 14.016 -1.696 1 86.56 101 SER B N 1
ATOM 1742 C CA . SER B 1 101 ? 1.004 13.828 -0.491 1 86.56 101 SER B CA 1
ATOM 1743 C C . SER B 1 101 ? 1.819 14.125 0.764 1 86.56 101 SER B C 1
ATOM 1745 O O . SER B 1 101 ? 1.314 14.727 1.711 1 86.56 101 SER B O 1
ATOM 1747 N N . ILE B 1 102 ? 3.098 13.703 0.768 1 86.19 102 ILE B N 1
ATOM 1748 C CA . ILE B 1 102 ? 3.967 13.93 1.917 1 86.19 102 ILE B CA 1
ATOM 1749 C C . ILE B 1 102 ? 4.195 15.43 2.102 1 86.19 102 ILE B C 1
ATOM 1751 O O . ILE B 1 102 ? 4.227 15.922 3.232 1 86.19 102 ILE B O 1
ATOM 1755 N N . GLU B 1 103 ? 4.348 16.156 1.019 1 85.94 103 GLU B N 1
ATOM 1756 C CA . GLU B 1 103 ? 4.523 17.609 1.11 1 85.94 103 GLU B CA 1
ATOM 1757 C C . GLU B 1 103 ? 3.309 18.266 1.755 1 85.94 103 GLU B C 1
ATOM 1759 O O . GLU B 1 103 ? 3.451 19.203 2.545 1 85.94 103 GLU B O 1
ATOM 1764 N N . THR B 1 104 ? 2.215 17.734 1.402 1 86.06 104 THR B N 1
ATOM 1765 C CA . THR B 1 104 ? 0.984 18.234 2.01 1 86.06 104 THR B CA 1
ATOM 1766 C C . THR B 1 104 ? 0.947 17.906 3.5 1 86.06 104 THR B C 1
ATOM 1768 O O . THR B 1 104 ? 0.614 18.766 4.32 1 86.06 104 THR B O 1
ATOM 1771 N N . LEU B 1 105 ? 1.315 16.703 3.879 1 85.12 105 LEU B N 1
ATOM 1772 C CA . LEU B 1 105 ? 1.282 16.234 5.262 1 85.12 105 LEU B CA 1
ATOM 1773 C C . LEU B 1 105 ? 2.287 17 6.117 1 85.12 105 LEU B C 1
ATOM 1775 O O . LEU B 1 105 ? 2.033 17.266 7.297 1 85.12 105 LEU B O 1
ATOM 1779 N N . LYS B 1 106 ? 3.344 17.422 5.52 1 82.75 106 LYS B N 1
ATOM 1780 C CA . LYS B 1 106 ? 4.375 18.156 6.234 1 82.75 106 LYS B CA 1
ATOM 1781 C C . LYS B 1 106 ? 3.83 19.469 6.781 1 82.75 106 LYS B C 1
ATOM 1783 O O . LYS B 1 106 ? 4.301 19.969 7.809 1 82.75 106 LYS B O 1
ATOM 1788 N N . GLN B 1 107 ? 2.934 20.047 6.074 1 79.5 107 GLN B N 1
ATOM 1789 C CA . GLN B 1 107 ? 2.318 21.297 6.527 1 79.5 107 GLN B CA 1
ATOM 1790 C C . GLN B 1 107 ? 1.657 21.125 7.891 1 79.5 107 GLN B C 1
ATOM 1792 O O . GLN B 1 107 ? 1.701 22.016 8.727 1 79.5 107 GLN B O 1
ATOM 1797 N N . ARG B 1 108 ? 1.176 19.984 8.047 1 78.31 108 ARG B N 1
ATOM 1798 C CA . ARG B 1 108 ? 0.541 19.672 9.328 1 78.31 108 ARG B CA 1
ATOM 1799 C C . ARG B 1 108 ? 1.562 19.672 10.461 1 78.31 108 ARG B C 1
ATOM 1801 O O . ARG B 1 108 ? 1.263 20.109 11.578 1 78.31 108 ARG B O 1
ATOM 1808 N N . PHE B 1 109 ? 2.666 19.203 10.078 1 74.75 109 PHE B N 1
ATOM 1809 C CA . PHE B 1 109 ? 3.67 18.984 11.117 1 74.75 109 PHE B CA 1
ATOM 1810 C C . PHE B 1 109 ? 4.699 20.109 11.109 1 74.75 109 PHE B C 1
ATOM 1812 O O . PHE B 1 109 ? 5.746 20 11.75 1 74.75 109 PHE B O 1
ATOM 1819 N N . ASN B 1 110 ? 4.328 21.109 10.484 1 73.12 110 ASN B N 1
ATOM 1820 C CA . ASN B 1 110 ? 5.195 22.281 10.398 1 73.12 110 ASN B CA 1
ATOM 1821 C C . ASN B 1 110 ? 6.605 21.906 9.953 1 73.12 110 ASN B C 1
ATOM 1823 O O . ASN B 1 110 ? 7.59 22.391 10.508 1 73.12 110 ASN B O 1
ATOM 1827 N N . GLN B 1 111 ? 6.531 20.844 9.258 1 66.88 111 GLN B N 1
ATOM 1828 C CA . GLN B 1 111 ? 7.809 20.406 8.711 1 66.88 111 GLN B CA 1
ATOM 1829 C C . GLN B 1 111 ? 8.031 20.969 7.312 1 66.88 111 GLN B C 1
ATOM 1831 O O . GLN B 1 111 ? 7.082 21.172 6.555 1 66.88 111 GLN B O 1
ATOM 1836 N N . THR B 1 112 ? 8.992 21.797 7.219 1 61.31 112 THR B N 1
ATOM 1837 C CA . THR B 1 112 ? 9.352 22.312 5.898 1 61.31 112 THR B CA 1
ATOM 1838 C C . THR B 1 112 ? 10.391 21.406 5.238 1 61.31 112 THR B C 1
ATOM 1840 O O . THR B 1 112 ? 11.188 20.766 5.926 1 61.31 112 THR B O 1
#

Secondary structure (DSSP, 8-state):
-HHHHHHHHHHHHHHHHHHHHHH--S-EEEEEEEEESS-TTS-SEEEEEEETTEEEEEEETTT---EE-SHHHHHHTTT-TTHHHHHHHHHHHHHHHHHHHHHHHHHHTT--/-HHHHHHHHHHHHHHHHHHHHHH--S-EEEEEEEEESS-TTS-SEEEEEEETTEEEEEEETTT---EE-SHHHHHHTTT-TTHHHHHHHHHHHHHHHHHHHHHHHHHHTT--

Sequence (224 aa):
ESLTRRNVFILFLKGAVEQIKLLLTKTIALYFYTASSQVPNFPEFVIVGMVDDVQISYYDSNTRKAEAKQDWMKKVTADNPLYWQKQTETCVNDQQVFKASIETLKQRFNQTESLTRRNVFILFLKGAVEQIKLLLTKTIALYFYTASSQVPNFPEFVIVGMVDDVQISYYDSNTRKAEAKQDWMKKVTADNPLYWQKQTETCVNDQQVFKASIETLKQRFNQT

Nearest PDB structures (foldseek):
  4cvz-assembly1_A  TM=8.493E-01  e=9.760E-06  Gallus gallus
  4cw1-assembly2_D  TM=8.539E-01  e=1.174E-05  Gallus gallus
  4g42-assembly1_A  TM=8.542E-01  e=6.593E-05  Gallus gallus
  4l8s-assembly1_C  TM=8.523E-01  e=1.298E-04  Bos taurus
  7rno-assembly1_A  TM=8.525E-01  e=2.720E-04  Homo sapiens

InterPro domains:
  IPR011161 MHC class I-like antigen recognition-like [PF00129] (31-112)
  IPR011162 MHC classes I/II-like antigen recognition protein [SSF54452] (30-112)
  IPR037055 MHC class I-like antigen recognition-like superfamily [G3DSA:3.30.500.10] (28-112)
  IPR050208 Antigen-presenting and immune regulatory MHC class I-related [PTHR16675] (27-112)

Organism: Monopterus albus (NCBI:txid43700)

Foldseek 3Di:
DVVVVVCVVVVVVVVVQVVCVVPPPDKDKDKDWAAADPDPPAFRIKIWMDIPRDTQWIDGNVVLFIDGPDPVSCVVCVVPPCVRVVVSVVRVVVNVVVVVVVVVVCVVVVHD/DVVVVVCVVVVVVVVVVVVCVVPPPDKDKDKDWAAADPDPPAFRIKIWMDIPRDTQWIDGNVVLFIDGPDPVSCVVCVVPPCVRVVVSVVRVVVNVVVVVVVVVVCVVVVHD